Protein AF-A0A974AQX9-F1 (afdb_monomer_lite)

Radius of gyration: 20.18 Å; chains: 1; bounding box: 54×30×69 Å

Sequence (198 aa):
MVSLLGCVGHGQATWYVVSAQTVGSHDGLAASPATASMPKVENPAADRPPVSIKMLRMDHFTSAEKSAFIRALAEAIPDIVFFKDPHGAYLLANPAFERLYGYTMEQIRGKTDFDFLSQEEAAYFAARDQEALAAGKASVSEAWQLNEMTDAQECFETIKTPVHAADGRLLGLLGVVRNVTQQRQAQAVLRAASQAPL

Structure (mmCIF, N/CA/C/O backbone):
data_AF-A0A974AQX9-F1
#
_entry.id   AF-A0A974AQX9-F1
#
loop_
_atom_site.group_PDB
_atom_site.id
_atom_site.type_symbol
_atom_site.label_atom_id
_atom_site.label_alt_id
_atom_site.label_comp_id
_atom_site.label_asym_id
_atom_site.label_entity_id
_atom_site.label_seq_id
_atom_site.pdbx_PDB_ins_code
_atom_site.Cartn_x
_atom_site.Cartn_y
_atom_site.Cartn_z
_atom_site.occupancy
_atom_site.B_iso_or_equiv
_atom_site.auth_seq_id
_atom_site.auth_comp_id
_atom_site.auth_asym_id
_atom_site.auth_atom_id
_atom_site.pdbx_PDB_model_num
ATOM 1 N N . MET A 1 1 ? 7.089 1.715 39.666 1.00 26.80 1 MET A N 1
ATOM 2 C CA . MET A 1 1 ? 8.388 2.411 39.565 1.00 26.80 1 MET A CA 1
ATOM 3 C C . MET A 1 1 ? 8.880 2.177 38.145 1.00 26.80 1 MET A C 1
ATOM 5 O O . MET A 1 1 ? 9.324 1.080 37.848 1.00 26.80 1 MET A O 1
ATOM 9 N N . VAL A 1 2 ? 8.624 3.125 37.242 1.00 27.44 2 VAL A N 1
ATOM 10 C CA . VAL A 1 2 ? 8.946 3.015 35.811 1.00 27.44 2 VAL A CA 1
ATOM 11 C C . VAL A 1 2 ? 10.001 4.071 35.521 1.00 27.44 2 VAL A C 1
ATOM 13 O O . VAL A 1 2 ? 9.711 5.255 35.653 1.00 27.44 2 VAL A O 1
ATOM 16 N N . SER A 1 3 ? 11.205 3.632 35.163 1.00 23.28 3 SER A N 1
ATOM 17 C CA . SER A 1 3 ? 12.246 4.477 34.579 1.00 23.28 3 SER A CA 1
ATOM 18 C C . SER A 1 3 ? 12.978 3.693 33.489 1.00 23.28 3 SER A C 1
ATOM 20 O O . SER A 1 3 ? 13.728 2.771 33.788 1.00 23.28 3 SER A O 1
ATOM 22 N N . LEU A 1 4 ? 12.651 4.073 32.247 1.00 30.91 4 LEU A N 1
ATOM 23 C CA . LEU A 1 4 ? 13.497 4.368 31.077 1.00 30.91 4 LEU A CA 1
ATOM 24 C C . LEU A 1 4 ? 14.823 3.615 30.881 1.00 30.91 4 LEU A C 1
ATOM 26 O O . LEU A 1 4 ? 15.699 3.703 31.731 1.00 30.91 4 LEU A O 1
ATOM 30 N N . LEU A 1 5 ? 15.049 3.119 29.654 1.00 24.39 5 LEU A N 1
ATOM 31 C CA . LEU A 1 5 ? 16.198 3.529 28.824 1.00 24.39 5 LEU A CA 1
ATOM 32 C C . LEU A 1 5 ? 16.088 2.987 27.388 1.00 24.39 5 LEU A C 1
ATOM 34 O O . LEU A 1 5 ? 15.913 1.788 27.194 1.00 24.39 5 LEU A O 1
ATOM 38 N N . GLY A 1 6 ? 16.263 3.871 26.397 1.00 21.00 6 GLY A N 1
ATOM 39 C CA . GLY A 1 6 ? 16.531 3.475 25.012 1.00 21.00 6 GLY A CA 1
ATOM 40 C C . GLY A 1 6 ? 16.041 4.435 23.927 1.00 21.00 6 GLY A C 1
ATOM 41 O O . GLY A 1 6 ? 15.236 4.038 23.098 1.00 21.00 6 GLY A O 1
ATOM 42 N N . CYS A 1 7 ? 16.548 5.674 23.889 1.00 31.58 7 CYS A N 1
ATOM 43 C CA . CYS A 1 7 ? 16.557 6.448 22.641 1.00 31.58 7 CYS A CA 1
ATOM 44 C C . CYS A 1 7 ? 17.486 5.757 21.630 1.00 31.58 7 CYS A C 1
ATOM 46 O O . CYS A 1 7 ? 18.686 5.660 21.890 1.00 31.58 7 CYS A O 1
ATOM 48 N N . VAL A 1 8 ? 16.969 5.379 20.460 1.00 29.72 8 VAL A N 1
ATOM 49 C CA . VAL A 1 8 ? 17.766 5.264 19.231 1.00 29.72 8 VAL A CA 1
ATOM 50 C C . VAL A 1 8 ? 17.018 5.999 18.128 1.00 29.72 8 VAL A C 1
ATOM 52 O O . VAL A 1 8 ? 15.860 5.718 17.840 1.00 29.72 8 VAL A O 1
ATOM 55 N N . GLY A 1 9 ? 17.682 7.012 17.580 1.00 30.11 9 GLY A N 1
ATOM 56 C CA . GLY A 1 9 ? 17.129 7.911 16.587 1.00 30.11 9 GLY A CA 1
ATOM 57 C C . GLY A 1 9 ? 16.942 7.252 15.227 1.00 30.11 9 GLY A C 1
ATOM 58 O O . GLY A 1 9 ? 17.884 6.738 14.644 1.00 30.11 9 GLY A O 1
ATOM 59 N N . HIS A 1 10 ? 15.728 7.354 14.715 1.00 29.27 10 HIS A N 1
ATOM 60 C CA . HIS A 1 10 ? 15.353 7.926 13.425 1.00 29.27 10 HIS A CA 1
ATOM 61 C C . HIS A 1 10 ? 13.844 8.165 13.527 1.00 29.27 10 HIS A C 1
ATOM 63 O O . HIS A 1 10 ? 13.177 7.442 14.254 1.00 29.27 10 HIS A O 1
ATOM 69 N N . GLY A 1 11 ? 13.315 9.225 12.912 1.00 29.70 11 GLY A N 1
ATOM 70 C CA . GLY A 1 11 ? 11.914 9.643 13.060 1.00 29.70 11 GLY A CA 1
ATOM 71 C C . GLY A 1 11 ? 10.912 8.667 12.437 1.00 29.70 11 GLY A C 1
ATOM 72 O O . GLY A 1 11 ? 10.244 9.015 11.472 1.00 29.70 11 GLY A O 1
ATOM 73 N N . GLN A 1 12 ? 10.831 7.456 12.975 1.00 33.47 12 GLN A N 1
ATOM 74 C CA . GLN A 1 12 ? 9.842 6.445 12.656 1.00 33.47 12 GLN A CA 1
ATOM 75 C C . GLN A 1 12 ? 8.771 6.510 13.734 1.00 33.47 12 GLN A C 1
ATOM 77 O O . GLN A 1 12 ? 9.065 6.381 14.920 1.00 33.47 12 GLN A O 1
ATOM 82 N N . ALA A 1 13 ? 7.535 6.772 13.322 1.00 36.06 13 ALA A N 1
ATOM 83 C CA . ALA A 1 13 ? 6.392 6.567 14.190 1.00 36.06 13 ALA A CA 1
ATOM 84 C C . ALA A 1 13 ? 6.287 5.061 14.473 1.00 36.06 13 ALA A C 1
ATOM 86 O O . ALA A 1 13 ? 6.196 4.267 13.536 1.00 36.06 13 ALA A O 1
ATOM 87 N N . THR A 1 14 ? 6.352 4.672 15.744 1.00 34.28 14 THR A N 1
ATOM 88 C CA . THR A 1 14 ? 6.060 3.301 16.167 1.00 34.28 14 THR A CA 1
ATOM 89 C C . THR A 1 14 ? 4.547 3.156 16.200 1.00 34.28 14 THR A C 1
ATOM 91 O O . THR A 1 14 ? 3.862 3.937 16.859 1.00 34.28 14 THR A O 1
ATOM 94 N N . TRP A 1 15 ? 3.998 2.189 15.469 1.00 43.06 15 TRP A N 1
ATOM 95 C CA . TRP A 1 15 ? 2.552 2.010 15.376 1.00 43.06 15 TRP A CA 1
ATOM 96 C C . TRP A 1 15 ? 2.130 0.801 16.198 1.00 43.06 15 TRP A C 1
ATOM 98 O O . TRP A 1 15 ? 2.383 -0.342 15.829 1.00 43.06 15 TRP A O 1
ATOM 108 N N . TYR A 1 16 ? 1.431 1.043 17.304 1.00 35.09 16 TYR A N 1
ATOM 109 C CA . TYR A 1 16 ? 0.780 -0.021 18.059 1.00 35.09 16 TYR A CA 1
ATOM 110 C C . TYR A 1 16 ? -0.690 -0.116 17.652 1.00 35.09 16 TYR A C 1
ATOM 112 O O . TYR A 1 16 ? -1.434 0.871 17.662 1.00 35.09 16 TYR A O 1
ATOM 120 N N . VAL A 1 17 ? -1.127 -1.327 17.305 1.00 34.31 17 VAL A N 1
ATOM 121 C CA . VAL A 1 17 ? -2.549 -1.631 17.120 1.00 34.31 17 VAL A CA 1
ATOM 122 C C . VAL A 1 17 ? -3.191 -1.653 18.502 1.00 34.31 17 VAL A C 1
ATOM 124 O O . VAL A 1 17 ? -2.965 -2.572 19.289 1.00 34.31 17 VAL A O 1
ATOM 127 N N . VAL A 1 18 ? -3.989 -0.634 18.815 1.00 28.73 18 VAL A N 1
ATOM 128 C CA . VAL A 1 18 ? -4.719 -0.582 20.083 1.00 28.73 18 VAL A CA 1
ATOM 129 C C . VAL A 1 18 ? -6.029 -1.334 19.905 1.00 28.73 18 VAL A C 1
ATOM 131 O O . VAL A 1 18 ? -6.917 -0.912 19.163 1.00 28.73 18 VAL A O 1
ATOM 134 N N . SER A 1 19 ? -6.174 -2.460 20.604 1.00 28.11 19 SER A N 1
ATOM 135 C CA . SER A 1 19 ? -7.467 -3.122 20.726 1.00 28.11 19 SER A CA 1
ATOM 136 C C . SER A 1 19 ? -8.413 -2.224 21.518 1.00 28.11 19 SER A C 1
ATOM 138 O O . SER A 1 19 ? -8.146 -1.933 22.684 1.00 28.11 19 SER A O 1
ATOM 140 N N . ALA A 1 20 ? -9.525 -1.803 20.919 1.00 26.56 20 ALA A N 1
ATOM 141 C CA . ALA A 1 20 ? -10.585 -1.123 21.651 1.00 26.56 20 ALA A CA 1
ATOM 142 C C . ALA A 1 20 ? -11.191 -2.095 22.678 1.00 26.56 20 ALA A C 1
ATOM 144 O O . ALA A 1 20 ? -12.015 -2.940 22.329 1.00 26.56 20 ALA A O 1
ATOM 145 N N . GLN A 1 21 ? -10.767 -2.000 23.939 1.00 27.23 21 GLN A N 1
ATOM 146 C CA . GLN A 1 21 ? -11.498 -2.578 25.058 1.00 27.23 21 GLN A CA 1
ATOM 147 C C . GLN A 1 21 ? -12.272 -1.479 25.786 1.00 27.23 21 GLN A C 1
ATOM 149 O O . GLN A 1 21 ? -11.801 -0.369 26.019 1.00 27.23 21 GLN A O 1
ATOM 154 N N . THR A 1 22 ? -13.518 -1.837 26.054 1.00 26.81 22 THR A N 1
ATOM 155 C CA . THR A 1 22 ? -14.612 -1.126 26.707 1.00 26.81 22 THR A CA 1
ATOM 156 C C . THR A 1 22 ? -14.229 -0.315 27.945 1.00 26.81 22 THR A C 1
ATOM 158 O O . THR A 1 22 ? -13.519 -0.786 28.828 1.00 26.81 22 THR A O 1
ATOM 161 N N . VAL A 1 23 ? -14.817 0.880 28.037 1.00 30.12 23 VAL A N 1
ATOM 162 C CA . VAL A 1 23 ? -14.912 1.712 29.245 1.00 30.12 23 VAL A CA 1
ATOM 163 C C . VAL A 1 23 ? -15.541 0.904 30.392 1.00 30.12 23 VAL A C 1
ATOM 165 O O . VAL A 1 23 ? -16.670 0.439 30.255 1.00 30.12 23 VAL A O 1
ATOM 168 N N . GLY A 1 24 ? -14.835 0.761 31.521 1.00 24.81 24 GLY A N 1
ATOM 169 C CA . GLY A 1 24 ? -15.366 0.137 32.740 1.00 24.81 24 GLY A CA 1
ATOM 170 C C . GLY A 1 24 ? -14.347 -0.012 33.881 1.00 24.81 24 GLY A C 1
ATOM 171 O O . GLY A 1 24 ? -13.590 -0.968 33.900 1.00 24.81 24 GLY A O 1
ATOM 172 N N . SER A 1 25 ? -14.356 0.961 34.801 1.00 26.78 25 SER A N 1
ATOM 173 C CA . SER A 1 25 ? -14.020 0.919 36.246 1.00 26.78 25 SER A CA 1
ATOM 174 C C . SER A 1 25 ? -12.973 -0.071 36.815 1.00 26.78 25 SER A C 1
ATOM 176 O O . SER A 1 25 ? -13.193 -1.274 36.821 1.00 26.78 25 SER A O 1
ATOM 178 N N . HIS A 1 26 ? -11.930 0.514 37.432 1.00 32.06 26 HIS A N 1
ATOM 179 C CA . HIS A 1 26 ? -11.144 0.082 38.611 1.00 32.06 26 HIS A CA 1
ATOM 180 C C . HIS A 1 26 ? -11.170 -1.406 39.034 1.00 32.06 26 HIS A C 1
ATOM 182 O O . HIS A 1 26 ? -12.143 -1.847 39.633 1.00 32.06 26 HIS A O 1
ATOM 188 N N . ASP A 1 27 ? -10.056 -2.126 38.827 1.00 28.70 27 ASP A N 1
ATOM 189 C CA . ASP A 1 27 ? -9.204 -2.729 39.882 1.00 28.70 27 ASP A CA 1
ATOM 190 C C . ASP A 1 27 ? -8.247 -3.810 39.322 1.00 28.70 27 ASP A C 1
ATOM 192 O O . ASP A 1 27 ? -8.639 -4.660 38.534 1.00 28.70 27 ASP A O 1
ATOM 196 N N . GLY A 1 28 ? -6.991 -3.799 39.794 1.00 25.91 28 GLY A N 1
ATOM 197 C CA . GLY A 1 28 ? -6.184 -5.011 40.034 1.00 25.91 28 GLY A CA 1
ATOM 198 C C . GLY A 1 28 ? -5.536 -5.772 38.860 1.00 25.91 28 GLY A C 1
ATOM 199 O O . GLY A 1 28 ? -6.174 -6.546 38.164 1.00 25.91 28 GLY A O 1
ATOM 200 N N . LEU A 1 29 ? -4.206 -5.630 38.757 1.00 28.08 29 LEU A N 1
ATOM 201 C CA . LEU A 1 29 ? -3.193 -6.545 38.188 1.00 28.08 29 LEU A CA 1
ATOM 202 C C . LEU A 1 29 ? -3.650 -7.914 37.621 1.00 28.08 29 LEU A C 1
ATOM 204 O O . LEU A 1 29 ? -4.010 -8.806 38.384 1.00 28.08 29 LEU A O 1
ATOM 208 N N . ALA A 1 30 ? -3.374 -8.143 36.330 1.00 24.23 30 ALA A N 1
ATOM 209 C CA . ALA A 1 30 ? -2.509 -9.230 35.828 1.00 24.23 30 ALA A CA 1
ATOM 210 C C . ALA A 1 30 ? -2.413 -9.154 34.290 1.00 24.23 30 ALA A C 1
ATOM 212 O O . ALA A 1 30 ? -3.314 -9.586 33.576 1.00 24.23 30 ALA A O 1
ATOM 213 N N . ALA A 1 31 ? -1.308 -8.620 33.762 1.00 26.11 31 ALA A N 1
ATOM 214 C CA . ALA A 1 31 ? -1.005 -8.709 32.335 1.00 26.11 31 ALA A CA 1
ATOM 215 C C . ALA A 1 31 ? -0.531 -10.137 32.012 1.00 26.11 31 ALA A C 1
ATOM 217 O O . ALA A 1 31 ? 0.631 -10.484 32.211 1.00 26.11 31 ALA A O 1
ATOM 218 N N . SER A 1 32 ? -1.455 -10.982 31.560 1.00 24.61 32 SER A N 1
ATOM 219 C CA . SER A 1 32 ? -1.140 -12.207 30.821 1.00 24.61 32 SER A CA 1
ATOM 220 C C . SER A 1 32 ? -0.957 -11.837 29.341 1.00 24.61 32 SER A C 1
ATOM 222 O O . SER A 1 32 ? -1.734 -11.009 28.856 1.00 24.61 32 SER A O 1
ATOM 224 N N . PRO A 1 33 ? 0.012 -12.405 28.595 1.00 27.23 33 PRO A N 1
ATOM 225 C CA . PRO A 1 33 ? 0.111 -12.190 27.158 1.00 27.23 33 PRO A CA 1
ATOM 226 C C . PRO A 1 33 ? -0.989 -13.018 26.488 1.00 27.23 33 PRO A C 1
ATOM 228 O O . PRO A 1 33 ? -0.769 -14.122 25.994 1.00 27.23 33 PRO A O 1
ATOM 231 N N . ALA A 1 34 ? -2.218 -12.511 26.545 1.00 25.34 34 ALA A N 1
ATOM 232 C CA . ALA A 1 34 ? -3.330 -13.090 25.826 1.00 25.34 34 ALA A CA 1
ATOM 233 C C . ALA A 1 34 ? -3.087 -12.861 24.333 1.00 25.34 34 ALA A C 1
ATOM 235 O O . ALA A 1 34 ? -3.016 -11.727 23.860 1.00 25.34 34 ALA A O 1
ATOM 236 N N . THR A 1 35 ? -2.969 -13.960 23.596 1.00 32.75 35 THR A N 1
ATOM 237 C CA . THR A 1 35 ? -3.132 -14.039 22.145 1.00 32.75 35 THR A CA 1
ATOM 238 C C . THR A 1 35 ? -4.535 -13.540 21.799 1.00 32.75 35 THR A C 1
ATOM 240 O O . THR A 1 35 ? -5.492 -14.303 21.684 1.00 32.75 35 THR A O 1
ATOM 243 N N . ALA A 1 36 ? -4.688 -12.221 21.712 1.00 27.20 36 ALA A N 1
ATOM 244 C CA . ALA A 1 36 ? -5.954 -11.580 21.416 1.00 27.20 36 ALA A CA 1
ATOM 245 C C . ALA A 1 36 ? -6.242 -11.727 19.919 1.00 27.20 36 ALA A C 1
ATOM 247 O O . ALA A 1 36 ? -5.832 -10.915 19.091 1.00 27.20 36 ALA A O 1
ATOM 248 N N . SER A 1 37 ? -6.957 -12.796 19.569 1.00 28.02 37 SER A N 1
ATOM 249 C CA . SER A 1 37 ? -7.658 -12.878 18.294 1.00 28.02 37 SER A CA 1
ATOM 250 C C . SER A 1 37 ? -8.714 -11.768 18.280 1.00 28.02 37 SER A C 1
ATOM 252 O O . SER A 1 37 ? -9.686 -11.804 19.035 1.00 28.02 37 SER A O 1
ATOM 254 N N . MET A 1 38 ? -8.453 -10.722 17.496 1.00 33.72 38 MET A N 1
ATOM 255 C CA . MET A 1 38 ? -9.330 -9.561 17.359 1.00 33.72 38 MET A CA 1
ATOM 256 C C . MET A 1 38 ? -10.682 -9.963 16.750 1.00 33.72 38 MET A C 1
ATOM 258 O O . MET A 1 38 ? -10.732 -10.873 15.915 1.00 33.72 38 MET A O 1
ATOM 262 N N . PRO A 1 39 ? -11.781 -9.268 17.097 1.00 28.91 39 PRO A N 1
ATOM 263 C CA . PRO A 1 39 ? -13.054 -9.482 16.438 1.00 28.91 39 PRO A CA 1
ATOM 264 C C . PRO A 1 39 ? -12.905 -9.106 14.963 1.00 28.91 39 PRO A C 1
ATOM 266 O O . PRO A 1 39 ? -12.589 -7.972 14.604 1.00 28.91 39 PRO A O 1
ATOM 269 N N . LYS A 1 40 ? -13.123 -10.098 14.105 1.00 31.78 40 LYS A N 1
ATOM 270 C CA . LYS A 1 40 ? -13.238 -9.942 12.661 1.00 31.78 40 LYS A CA 1
ATOM 271 C C . LYS A 1 40 ? -14.419 -9.003 12.408 1.00 31.78 40 LYS A C 1
ATOM 273 O O . LYS A 1 40 ? -15.565 -9.433 12.501 1.00 31.78 40 LYS A O 1
ATOM 278 N N . VAL A 1 41 ? -14.169 -7.718 12.149 1.00 39.16 41 VAL A N 1
ATOM 279 C CA . VAL A 1 41 ? -15.229 -6.841 11.638 1.00 39.16 41 VAL A CA 1
ATOM 280 C C . VAL A 1 41 ? -15.559 -7.373 10.250 1.00 39.16 41 VAL A C 1
ATOM 282 O O . VAL A 1 41 ? -14.763 -7.253 9.317 1.00 39.16 41 VAL A O 1
ATOM 285 N N . GLU A 1 42 ? -16.681 -8.086 10.156 1.00 35.66 42 GLU A N 1
ATOM 286 C CA . GLU A 1 42 ? -17.163 -8.655 8.906 1.00 35.66 42 GLU A CA 1
ATOM 287 C C . GLU A 1 42 ? -17.335 -7.555 7.861 1.00 35.66 42 GLU A C 1
ATOM 289 O O . GLU A 1 42 ? -17.786 -6.449 8.146 1.00 35.66 42 GLU A O 1
ATOM 294 N N . ASN A 1 43 ? -16.889 -7.890 6.654 1.00 44.28 43 ASN A N 1
ATOM 295 C CA . ASN A 1 43 ? -16.576 -6.990 5.560 1.00 44.28 43 ASN A CA 1
ATOM 296 C C . ASN A 1 43 ? -17.806 -6.796 4.648 1.00 44.28 43 ASN A C 1
ATOM 298 O O . ASN A 1 43 ? -18.032 -7.638 3.776 1.00 44.28 43 ASN A O 1
ATOM 302 N N . PRO A 1 44 ? -18.581 -5.698 4.757 1.00 41.56 44 PRO A N 1
ATOM 303 C CA . PRO A 1 44 ? -19.649 -5.410 3.798 1.00 41.56 44 PRO A CA 1
ATOM 304 C C . PRO A 1 44 ? -19.114 -5.033 2.401 1.00 41.56 44 PRO A C 1
ATOM 306 O O . PRO A 1 44 ? -19.895 -4.916 1.464 1.00 41.56 44 PRO A O 1
ATOM 309 N N . ALA A 1 45 ? -17.795 -4.864 2.230 1.00 44.41 45 ALA A N 1
ATOM 310 C CA . ALA A 1 45 ? -17.137 -4.569 0.956 1.00 44.41 45 ALA A CA 1
ATOM 311 C C . ALA A 1 45 ? -16.559 -5.815 0.249 1.00 44.41 45 ALA A C 1
ATOM 313 O O . ALA A 1 45 ? -15.846 -5.675 -0.747 1.00 44.41 45 ALA A O 1
ATOM 314 N N . ALA A 1 46 ? -16.890 -7.031 0.708 1.00 45.28 46 ALA A N 1
ATOM 315 C CA . ALA A 1 46 ? -16.420 -8.302 0.140 1.00 45.28 46 ALA A CA 1
ATOM 316 C C . ALA A 1 46 ? -16.858 -8.575 -1.319 1.00 45.28 46 ALA A C 1
ATOM 318 O O . ALA A 1 46 ? -16.525 -9.636 -1.854 1.00 45.28 46 ALA A O 1
ATOM 319 N N . ASP A 1 47 ? -17.577 -7.644 -1.949 1.00 49.56 47 ASP A N 1
ATOM 320 C CA . ASP A 1 47 ? -18.115 -7.755 -3.308 1.00 49.56 47 ASP A CA 1
ATOM 321 C C . ASP A 1 47 ? -17.564 -6.691 -4.278 1.00 49.56 47 ASP A C 1
ATOM 323 O O . ASP A 1 47 ? -18.092 -6.485 -5.370 1.00 49.56 47 ASP A O 1
ATOM 327 N N . ARG A 1 48 ? -16.486 -5.977 -3.908 1.00 56.97 48 ARG A N 1
ATOM 328 C CA . ARG A 1 48 ? -15.842 -5.050 -4.849 1.00 56.97 48 ARG A CA 1
ATOM 329 C C . ARG A 1 48 ? -15.099 -5.862 -5.923 1.00 56.97 48 ARG A C 1
ATOM 331 O O . ARG A 1 48 ? -14.200 -6.633 -5.571 1.00 56.97 48 ARG A O 1
ATOM 338 N N . PRO A 1 49 ? -15.441 -5.710 -7.217 1.00 54.59 49 PRO A N 1
ATOM 339 C CA . PRO A 1 49 ? -14.774 -6.452 -8.277 1.00 54.59 49 PRO A CA 1
ATOM 340 C C . PRO A 1 49 ? -13.280 -6.092 -8.324 1.00 54.59 49 PRO A C 1
ATOM 342 O O . PRO A 1 49 ? -12.910 -4.973 -7.948 1.00 54.59 49 PRO A O 1
ATOM 345 N N . PRO A 1 50 ? -12.412 -7.010 -8.786 1.00 56.69 50 PRO A N 1
ATOM 346 C CA . PRO A 1 50 ? -10.991 -6.727 -8.942 1.00 56.69 50 PRO A CA 1
ATOM 347 C C . PRO A 1 50 ? -10.785 -5.478 -9.805 1.00 56.69 50 PRO A C 1
ATOM 349 O O . PRO A 1 50 ? -11.440 -5.289 -10.836 1.00 56.69 50 PRO A O 1
ATOM 352 N N . VAL A 1 51 ? -9.872 -4.605 -9.374 1.00 62.06 51 VAL A N 1
ATOM 353 C CA . VAL A 1 51 ? -9.572 -3.370 -10.099 1.00 62.06 51 VAL A CA 1
ATOM 354 C C . VAL A 1 51 ? -8.904 -3.736 -11.420 1.00 62.06 51 VAL A C 1
ATOM 356 O O . VAL A 1 51 ? -7.771 -4.207 -11.459 1.00 62.06 51 VAL A O 1
ATOM 359 N N . SER A 1 52 ? -9.613 -3.485 -12.517 1.00 55.59 52 SER A N 1
ATOM 360 C CA . SER A 1 52 ? -9.043 -3.476 -13.861 1.00 55.59 52 SER A CA 1
ATOM 361 C C . SER A 1 52 ? -8.750 -2.030 -14.238 1.00 55.59 52 SER A C 1
ATOM 363 O O . SER A 1 52 ? -9.678 -1.261 -14.496 1.00 55.59 52 SER A O 1
ATOM 365 N N . ILE A 1 53 ? -7.475 -1.640 -14.277 1.00 57.44 53 ILE A N 1
ATOM 366 C CA . ILE A 1 53 ? -7.096 -0.314 -14.777 1.00 57.44 53 ILE A CA 1
ATOM 367 C C . ILE A 1 53 ? -7.298 -0.319 -16.296 1.00 57.44 53 ILE A C 1
ATOM 369 O O . ILE A 1 53 ? -6.439 -0.757 -17.060 1.00 57.44 53 ILE A O 1
ATOM 373 N N . LYS A 1 54 ? -8.468 0.145 -16.746 1.00 61.69 54 LYS A N 1
ATOM 374 C CA . LYS A 1 54 ? -8.727 0.402 -18.163 1.00 61.69 54 LYS A CA 1
ATOM 375 C C . LYS A 1 54 ? -8.179 1.773 -18.511 1.00 61.69 54 LYS A C 1
ATOM 377 O O . LYS A 1 54 ? -8.801 2.796 -18.240 1.00 61.69 54 LYS A O 1
ATOM 382 N N . MET A 1 55 ? -7.006 1.776 -19.121 1.00 62.75 55 MET A N 1
ATOM 383 C CA . MET A 1 55 ? -6.401 2.989 -19.639 1.00 62.75 55 MET A CA 1
ATOM 384 C C . MET A 1 55 ? -7.202 3.468 -20.864 1.00 62.75 55 MET A C 1
ATOM 386 O O . MET A 1 55 ? -7.144 2.856 -21.931 1.00 62.75 55 MET A O 1
ATOM 390 N N . LEU A 1 56 ? -8.005 4.522 -20.712 1.00 58.19 56 LEU A N 1
ATOM 391 C CA . LEU A 1 56 ? -8.767 5.103 -21.821 1.00 58.19 56 LEU A CA 1
ATOM 392 C C . LEU A 1 56 ? -7.791 5.813 -22.772 1.00 58.19 56 LEU A C 1
ATOM 394 O O . LEU A 1 56 ? -7.205 6.819 -22.394 1.00 58.19 56 LEU A O 1
ATOM 398 N N 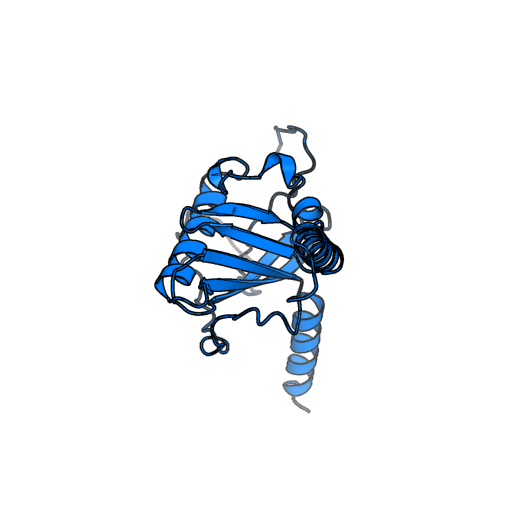. ARG A 1 57 ? -7.610 5.262 -23.983 1.00 63.97 57 ARG A N 1
ATOM 399 C CA . ARG A 1 57 ? -6.814 5.825 -25.098 1.00 63.97 57 ARG A CA 1
ATOM 400 C C . ARG A 1 57 ? -5.458 6.416 -24.683 1.00 63.97 57 ARG A C 1
ATOM 402 O O . ARG A 1 57 ? -5.260 7.625 -24.655 1.00 63.97 57 ARG A O 1
ATOM 409 N N . MET A 1 58 ? -4.504 5.528 -24.409 1.00 66.25 58 MET A N 1
ATOM 410 C CA . MET A 1 58 ? -3.073 5.867 -24.343 1.00 66.25 58 MET A CA 1
ATOM 411 C C . MET A 1 58 ? -2.277 5.251 -25.504 1.00 66.25 58 MET A C 1
ATOM 413 O O . MET A 1 58 ? -1.061 5.113 -25.440 1.00 66.25 58 MET A O 1
ATOM 417 N N . ASP A 1 59 ? -2.948 4.824 -26.564 1.00 72.00 59 ASP A N 1
ATOM 418 C CA . ASP A 1 59 ? -2.348 4.284 -27.784 1.00 72.00 59 ASP A CA 1
ATOM 419 C C . ASP A 1 59 ? -1.377 5.270 -28.445 1.00 72.00 59 ASP A C 1
ATOM 421 O O . ASP A 1 59 ? -0.313 4.857 -28.899 1.00 72.00 59 ASP A O 1
ATOM 425 N N . HIS A 1 60 ? -1.679 6.568 -28.390 1.00 76.50 60 HIS A N 1
ATOM 426 C CA . HIS A 1 60 ? -0.797 7.626 -28.896 1.00 76.50 60 HIS A CA 1
ATOM 427 C C . HIS A 1 60 ? 0.323 8.039 -27.933 1.00 76.50 60 HIS A C 1
ATOM 429 O O . HIS A 1 60 ? 1.208 8.790 -28.329 1.00 76.50 60 HIS A O 1
ATOM 435 N N . PHE A 1 61 ? 0.300 7.557 -26.687 1.00 78.00 61 PHE A N 1
ATOM 436 C CA . PHE A 1 61 ? 1.331 7.873 -25.706 1.00 78.00 61 PHE A CA 1
ATOM 437 C C . PHE A 1 61 ? 2.500 6.902 -25.857 1.00 78.00 61 PHE A C 1
ATOM 439 O O . PHE A 1 61 ? 2.346 5.671 -25.819 1.00 78.00 61 PHE A O 1
ATOM 446 N N . THR A 1 62 ? 3.695 7.465 -25.949 1.00 87.12 62 THR A N 1
ATOM 447 C CA . THR A 1 62 ? 4.953 6.739 -25.819 1.00 87.12 62 THR A CA 1
ATOM 448 C C . THR A 1 62 ? 5.046 6.070 -24.444 1.00 87.12 62 THR A C 1
ATOM 450 O O . THR A 1 62 ? 4.372 6.446 -23.480 1.00 87.12 62 THR A O 1
ATOM 453 N N . SER A 1 63 ? 5.920 5.072 -24.313 1.00 83.62 63 SER A N 1
ATOM 454 C CA . SER A 1 63 ? 6.186 4.434 -23.016 1.00 83.62 63 SER A CA 1
ATOM 455 C C . SER A 1 63 ? 6.659 5.438 -21.959 1.00 83.62 63 SER A C 1
ATOM 457 O O . SER A 1 63 ? 6.320 5.301 -20.782 1.00 83.62 63 SER A O 1
ATOM 459 N N . ALA A 1 64 ? 7.399 6.469 -22.379 1.00 87.00 64 ALA A N 1
ATOM 460 C CA . ALA A 1 64 ? 7.857 7.541 -21.504 1.00 87.00 64 ALA A CA 1
ATOM 461 C C . ALA A 1 64 ? 6.680 8.370 -20.970 1.00 87.00 64 ALA A C 1
ATOM 463 O O . ALA A 1 64 ? 6.565 8.554 -19.760 1.00 87.00 64 ALA A O 1
ATOM 464 N N . GLU A 1 65 ? 5.759 8.795 -21.838 1.00 86.94 65 GLU A N 1
ATOM 465 C CA . GLU A 1 65 ? 4.598 9.587 -21.417 1.00 86.94 65 GLU A CA 1
ATOM 466 C C . GLU A 1 65 ? 3.619 8.763 -20.567 1.00 86.94 65 GLU A C 1
ATOM 468 O O . GLU A 1 65 ? 3.081 9.273 -19.587 1.00 86.94 65 GLU A O 1
ATOM 473 N N . LYS A 1 66 ? 3.446 7.464 -20.858 1.00 84.88 66 LYS A N 1
ATOM 474 C CA . LYS A 1 66 ? 2.684 6.540 -19.993 1.00 84.88 66 LYS A CA 1
ATOM 475 C C . LYS A 1 66 ? 3.275 6.454 -18.591 1.00 84.88 66 LYS A C 1
ATOM 477 O O . LYS A 1 66 ? 2.548 6.516 -17.603 1.00 84.88 66 LYS A O 1
ATOM 482 N N . SER A 1 67 ? 4.597 6.334 -18.508 1.00 84.56 67 SER A N 1
ATOM 483 C CA . SER A 1 67 ? 5.311 6.249 -17.233 1.00 84.56 67 SER A CA 1
ATOM 484 C C . SER A 1 67 ? 5.212 7.557 -16.447 1.00 84.56 67 SER A C 1
ATOM 486 O O . SER A 1 67 ? 4.980 7.533 -15.239 1.00 84.56 67 SER A O 1
ATOM 488 N N . ALA A 1 68 ? 5.337 8.698 -17.129 1.00 86.38 68 ALA A N 1
ATOM 489 C CA . ALA A 1 68 ? 5.168 10.019 -16.531 1.00 86.38 68 ALA A CA 1
ATOM 490 C C . ALA A 1 68 ? 3.740 10.232 -16.009 1.00 86.38 68 ALA A C 1
ATOM 492 O O . ALA A 1 68 ? 3.562 10.719 -14.896 1.00 86.38 68 ALA A O 1
ATOM 493 N N . PHE A 1 69 ? 2.726 9.804 -16.763 1.00 86.38 69 PHE A N 1
ATOM 494 C CA . PHE A 1 69 ? 1.329 9.894 -16.347 1.00 86.38 69 PHE A CA 1
ATOM 495 C C . PHE A 1 69 ? 1.030 9.064 -15.092 1.00 86.38 69 PHE A C 1
ATOM 497 O O . PHE A 1 69 ? 0.435 9.578 -14.149 1.00 86.38 69 PHE A O 1
ATOM 504 N N . ILE A 1 70 ? 1.482 7.804 -15.038 1.00 83.94 70 ILE A N 1
ATOM 505 C CA . ILE A 1 70 ? 1.303 6.945 -13.852 1.00 83.94 70 ILE A CA 1
ATOM 506 C C . ILE A 1 70 ? 1.979 7.566 -12.628 1.00 83.94 70 ILE A C 1
ATOM 508 O O . ILE A 1 70 ? 1.398 7.573 -11.542 1.00 83.94 70 ILE A O 1
ATOM 512 N N . ARG A 1 71 ? 3.184 8.118 -12.804 1.00 84.75 71 ARG A N 1
ATOM 513 C CA . ARG A 1 71 ? 3.898 8.823 -11.737 1.00 84.75 71 ARG A CA 1
ATOM 514 C C . ARG A 1 71 ? 3.100 10.028 -11.239 1.00 84.75 71 ARG A C 1
ATOM 516 O O . ARG A 1 71 ? 2.855 10.117 -10.043 1.00 84.75 71 ARG A O 1
ATOM 523 N N . ALA A 1 72 ? 2.641 10.888 -12.145 1.00 88.00 72 ALA A N 1
ATOM 524 C CA . ALA A 1 72 ? 1.856 12.069 -11.795 1.00 88.00 72 ALA A CA 1
ATOM 525 C C . ALA A 1 72 ? 0.553 11.705 -11.062 1.00 88.00 72 ALA A C 1
ATOM 527 O O . ALA A 1 72 ? 0.182 12.363 -10.093 1.00 88.00 72 ALA A O 1
ATOM 528 N N . LEU A 1 73 ? -0.124 10.627 -11.479 1.00 87.88 73 LEU A N 1
ATOM 529 C CA . LEU A 1 73 ? -1.296 10.116 -10.768 1.00 87.88 73 LEU A CA 1
ATOM 530 C C . LEU A 1 73 ? -0.950 9.666 -9.347 1.00 87.88 73 LEU A C 1
ATOM 532 O O . LEU A 1 73 ? -1.641 10.051 -8.410 1.00 87.88 73 LEU A O 1
ATOM 536 N N . ALA A 1 74 ? 0.108 8.871 -9.176 1.00 87.12 74 ALA A N 1
ATOM 537 C CA . ALA A 1 74 ? 0.530 8.415 -7.855 1.00 87.12 74 ALA A CA 1
ATOM 538 C C . ALA A 1 74 ? 0.909 9.594 -6.940 1.00 87.12 74 ALA A C 1
ATOM 540 O O . ALA A 1 74 ? 0.514 9.613 -5.776 1.00 87.12 74 ALA A O 1
ATOM 541 N N . GLU A 1 75 ? 1.620 10.591 -7.472 1.00 87.94 75 GLU A N 1
ATOM 542 C CA . GLU A 1 75 ? 2.027 11.808 -6.756 1.00 87.94 75 GLU A CA 1
ATOM 543 C C . GLU A 1 75 ? 0.840 12.673 -6.312 1.00 87.94 75 GLU A C 1
ATOM 545 O O . GLU A 1 75 ? 0.887 13.262 -5.233 1.00 87.94 75 GLU A O 1
ATOM 550 N N . ALA A 1 76 ? -0.229 12.729 -7.109 1.00 90.25 76 ALA A N 1
ATOM 551 C CA . ALA A 1 76 ? -1.415 13.528 -6.810 1.00 90.25 76 ALA A CA 1
ATOM 552 C C . ALA A 1 76 ? -2.368 12.877 -5.788 1.00 90.25 76 ALA A C 1
ATOM 554 O O . ALA A 1 76 ? -3.211 13.572 -5.218 1.00 90.25 76 ALA A O 1
ATOM 555 N N . ILE A 1 77 ? -2.275 11.561 -5.559 1.00 91.81 77 ILE A N 1
ATOM 556 C CA . ILE A 1 77 ? -3.159 10.856 -4.621 1.00 91.81 77 ILE A CA 1
ATOM 557 C C . ILE A 1 77 ? -2.700 11.127 -3.175 1.00 91.81 77 ILE A C 1
ATOM 559 O O . ILE A 1 77 ? -1.555 10.820 -2.833 1.00 91.81 77 ILE A O 1
ATOM 563 N N . PRO A 1 78 ? -3.576 11.670 -2.303 1.00 90.50 78 PRO A N 1
ATOM 564 C CA . PRO A 1 78 ? -3.224 11.959 -0.912 1.00 90.50 78 PRO A CA 1
ATOM 565 C C . PRO A 1 78 ? -3.201 10.705 -0.030 1.00 90.50 78 PRO A C 1
ATOM 567 O O . PRO A 1 78 ? -2.484 10.680 0.968 1.00 90.50 78 PRO A O 1
ATOM 570 N N . ASP A 1 79 ? -3.972 9.680 -0.405 1.00 93.75 79 ASP A N 1
ATOM 571 C CA . ASP A 1 79 ? -3.974 8.375 0.252 1.00 93.75 79 ASP A CA 1
ATOM 572 C C . ASP A 1 79 ? -2.662 7.636 -0.024 1.00 93.75 79 ASP A C 1
ATOM 574 O O . ASP A 1 79 ? -2.008 7.836 -1.049 1.00 93.75 79 ASP A O 1
ATOM 578 N N . ILE A 1 80 ? -2.284 6.737 0.875 1.00 94.12 80 ILE A N 1
ATOM 579 C CA . ILE A 1 80 ? -1.112 5.887 0.679 1.00 94.12 80 ILE A CA 1
ATOM 580 C C . ILE A 1 80 ? -1.441 4.870 -0.402 1.00 94.12 80 ILE A C 1
ATOM 582 O O . ILE A 1 80 ? -2.448 4.169 -0.316 1.00 94.12 80 ILE A O 1
ATOM 586 N N . VAL A 1 81 ? -0.569 4.770 -1.400 1.00 94.38 81 VAL A N 1
ATOM 587 C CA . VAL A 1 81 ? -0.687 3.807 -2.492 1.00 94.38 81 VAL A CA 1
ATOM 588 C C . VAL A 1 81 ? 0.626 3.061 -2.634 1.00 94.38 81 VAL A C 1
ATOM 590 O O . VAL A 1 81 ? 1.684 3.677 -2.770 1.00 94.38 81 VAL A O 1
ATOM 593 N N . PHE A 1 82 ? 0.549 1.734 -2.661 1.00 94.56 82 PHE A N 1
ATOM 594 C CA . PHE A 1 82 ? 1.685 0.874 -2.960 1.00 94.56 82 PHE A CA 1
ATOM 595 C C . PHE A 1 82 ? 1.287 -0.275 -3.882 1.00 94.56 82 PHE A C 1
ATOM 597 O O . PHE A 1 82 ? 0.148 -0.740 -3.877 1.00 94.56 82 PHE A O 1
ATOM 604 N N . PHE A 1 83 ? 2.242 -0.755 -4.669 1.00 95.00 83 PHE A N 1
ATOM 605 C CA . PHE A 1 83 ? 2.094 -1.950 -5.484 1.00 95.00 83 PHE A CA 1
ATOM 606 C C . PHE A 1 83 ? 3.241 -2.907 -5.188 1.00 95.00 83 PHE A C 1
ATOM 608 O O . PHE A 1 83 ? 4.407 -2.520 -5.296 1.00 95.00 83 PHE A O 1
ATOM 615 N N . LYS A 1 84 ? 2.903 -4.146 -4.834 1.00 96.38 84 LYS A N 1
ATOM 616 C CA . LYS A 1 84 ? 3.854 -5.238 -4.622 1.00 96.38 84 LYS A CA 1
ATOM 617 C C . LYS A 1 84 ? 3.726 -6.268 -5.732 1.00 96.38 84 LYS A C 1
ATOM 619 O O . LYS A 1 84 ? 2.630 -6.486 -6.245 1.00 96.38 84 LYS A O 1
ATOM 624 N N . ASP A 1 85 ? 4.826 -6.915 -6.085 1.00 95.94 85 ASP A N 1
ATOM 625 C CA . ASP A 1 85 ? 4.785 -8.120 -6.909 1.00 95.94 85 ASP A CA 1
ATOM 626 C C . ASP A 1 85 ? 4.163 -9.308 -6.127 1.00 95.94 85 ASP A C 1
ATOM 628 O O . ASP A 1 85 ? 3.886 -9.191 -4.927 1.00 95.94 85 ASP A O 1
ATOM 632 N N . PRO A 1 86 ? 3.912 -10.465 -6.767 1.00 94.75 86 PRO A N 1
ATOM 633 C CA . PRO A 1 86 ? 3.339 -11.631 -6.086 1.00 94.75 86 PRO A CA 1
ATOM 634 C C . PRO A 1 86 ? 4.203 -12.212 -4.953 1.00 94.75 86 PRO A C 1
ATOM 636 O O . PRO A 1 86 ? 3.700 -12.989 -4.144 1.00 94.75 86 PRO A O 1
ATOM 639 N N . HIS A 1 87 ? 5.486 -11.855 -4.892 1.00 95.06 87 HIS A N 1
ATOM 640 C CA . HIS A 1 87 ? 6.423 -12.272 -3.850 1.00 95.06 87 HIS A CA 1
ATOM 641 C C . HIS A 1 87 ? 6.516 -11.254 -2.702 1.00 95.06 87 HIS A C 1
ATOM 643 O O . HIS A 1 87 ? 7.247 -11.482 -1.742 1.00 95.06 87 HIS A O 1
ATOM 649 N N . GLY A 1 88 ? 5.746 -10.163 -2.765 1.00 95.12 88 GLY A N 1
ATOM 650 C CA . GLY A 1 88 ? 5.688 -9.129 -1.735 1.00 95.12 88 GLY A CA 1
ATOM 651 C C . GLY A 1 88 ? 6.712 -8.008 -1.912 1.00 95.12 88 GLY A C 1
ATOM 652 O O . GLY A 1 88 ? 6.810 -7.150 -1.034 1.00 95.12 88 GLY A O 1
ATOM 653 N N . ALA A 1 89 ? 7.457 -7.980 -3.020 1.00 96.88 89 ALA A N 1
ATOM 654 C CA . ALA A 1 89 ? 8.455 -6.949 -3.265 1.00 96.88 89 ALA A CA 1
ATOM 655 C C . ALA A 1 89 ? 7.812 -5.663 -3.805 1.00 96.88 89 ALA A C 1
ATOM 657 O O . ALA A 1 89 ? 7.025 -5.698 -4.753 1.00 96.88 89 ALA A O 1
ATOM 658 N N . TYR A 1 90 ? 8.162 -4.507 -3.239 1.00 95.62 90 TYR A N 1
ATOM 659 C CA . TYR A 1 90 ? 7.615 -3.212 -3.645 1.00 95.62 90 TYR A CA 1
ATOM 660 C C . TYR A 1 90 ? 8.090 -2.808 -5.050 1.00 95.62 90 TYR A C 1
ATOM 662 O O . TYR A 1 90 ? 9.284 -2.658 -5.322 1.00 95.62 90 TYR A O 1
ATOM 670 N N . LEU A 1 91 ? 7.131 -2.560 -5.943 1.00 92.94 91 LEU A N 1
ATOM 671 C CA . LEU A 1 91 ? 7.340 -2.057 -7.305 1.00 92.94 91 LEU A CA 1
ATOM 672 C C . LEU A 1 91 ? 6.932 -0.585 -7.460 1.00 92.94 91 LEU A C 1
ATOM 674 O O . LEU A 1 91 ? 7.468 0.112 -8.326 1.00 92.94 91 LEU A O 1
ATOM 678 N N . LEU A 1 92 ? 6.004 -0.110 -6.625 1.00 91.62 92 LEU A N 1
ATOM 679 C CA . LEU A 1 92 ? 5.561 1.282 -6.558 1.00 91.62 92 LEU A CA 1
ATOM 680 C C . LEU A 1 92 ? 5.179 1.639 -5.121 1.00 91.62 92 LEU A C 1
ATOM 682 O O . LEU A 1 92 ? 4.543 0.846 -4.433 1.00 91.62 92 LEU A O 1
ATOM 686 N N . ALA A 1 93 ? 5.506 2.857 -4.717 1.00 93.19 93 ALA A N 1
ATOM 687 C CA . ALA A 1 93 ? 5.010 3.519 -3.524 1.00 93.19 93 ALA A CA 1
ATOM 688 C C . ALA A 1 93 ? 4.884 5.008 -3.856 1.00 93.19 93 ALA A C 1
ATOM 690 O O . ALA A 1 93 ? 5.744 5.562 -4.545 1.00 93.19 93 ALA A O 1
ATOM 691 N N . ASN A 1 94 ? 3.785 5.636 -3.447 1.00 94.69 94 ASN A N 1
ATOM 692 C CA . ASN A 1 94 ? 3.573 7.056 -3.696 1.00 94.69 94 ASN A CA 1
ATOM 693 C C . ASN A 1 94 ? 4.179 7.931 -2.579 1.00 94.69 94 ASN A C 1
ATOM 695 O O . ASN A 1 94 ? 4.495 7.424 -1.505 1.00 94.69 94 ASN A O 1
ATOM 699 N N . PRO A 1 95 ? 4.289 9.258 -2.765 1.00 93.88 95 PRO A N 1
ATOM 700 C CA . PRO A 1 95 ? 4.857 10.141 -1.743 1.00 93.88 95 PRO A CA 1
ATOM 701 C C . PRO A 1 95 ? 4.123 10.108 -0.394 1.00 93.88 95 PRO A C 1
ATOM 703 O O . PRO A 1 95 ? 4.711 10.425 0.635 1.00 93.88 95 PRO A O 1
ATOM 706 N N . ALA A 1 96 ? 2.833 9.748 -0.368 1.00 92.06 96 ALA A N 1
ATOM 707 C CA . ALA A 1 96 ? 2.106 9.564 0.887 1.00 92.06 96 ALA A CA 1
ATOM 708 C C . ALA A 1 96 ? 2.646 8.374 1.692 1.00 92.06 96 ALA A C 1
ATOM 710 O O . ALA A 1 96 ? 2.802 8.496 2.905 1.00 92.06 96 ALA A O 1
ATOM 711 N N . PHE A 1 97 ? 2.996 7.270 1.021 1.00 92.56 97 PHE A N 1
ATOM 712 C CA . PHE A 1 97 ? 3.713 6.156 1.640 1.00 92.56 97 PHE A CA 1
ATOM 713 C C . PHE A 1 97 ? 5.047 6.627 2.228 1.00 92.56 97 PHE A C 1
ATOM 715 O O . PHE A 1 97 ? 5.325 6.378 3.398 1.00 92.56 97 PHE A O 1
ATOM 722 N N . GLU A 1 98 ? 5.847 7.352 1.441 1.00 90.94 98 GLU A N 1
ATOM 723 C CA . GLU A 1 98 ? 7.176 7.807 1.870 1.00 90.94 98 GLU A 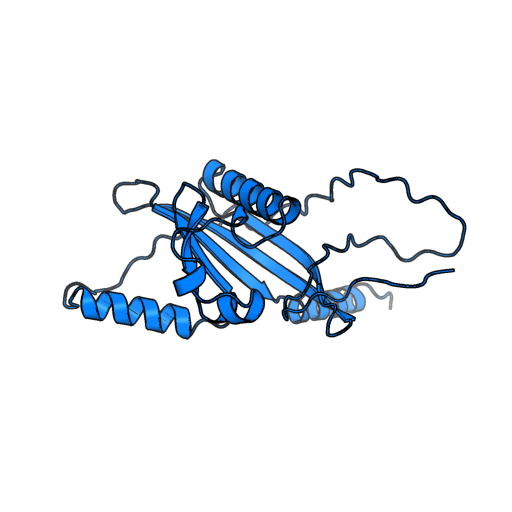CA 1
ATOM 724 C C . GLU A 1 98 ? 7.104 8.710 3.105 1.00 90.94 98 GLU A C 1
ATOM 726 O O . GLU A 1 98 ? 7.906 8.570 4.024 1.00 90.94 98 GLU A O 1
ATOM 731 N N . ARG A 1 99 ? 6.110 9.606 3.165 1.00 88.25 99 ARG A N 1
ATOM 732 C CA . ARG A 1 99 ? 5.888 10.481 4.325 1.00 88.25 99 ARG A CA 1
ATOM 733 C C . ARG A 1 99 ? 5.519 9.714 5.589 1.00 88.25 99 ARG A C 1
ATOM 735 O O . ARG A 1 99 ? 5.919 10.143 6.665 1.00 88.25 99 ARG A O 1
ATOM 742 N N . LEU A 1 100 ? 4.743 8.636 5.469 1.00 82.75 100 LEU A N 1
ATOM 743 C CA . LEU A 1 100 ? 4.324 7.857 6.634 1.00 82.75 100 LEU A CA 1
ATOM 744 C C . LEU A 1 100 ? 5.449 6.945 7.132 1.00 82.75 100 LEU A C 1
ATOM 746 O O . LEU A 1 100 ? 5.726 6.907 8.326 1.00 82.75 100 LEU A O 1
ATOM 750 N N . TYR A 1 101 ? 6.088 6.214 6.220 1.00 81.81 101 TYR A N 1
ATOM 751 C CA . TYR A 1 101 ? 7.083 5.198 6.567 1.00 81.81 101 TYR A CA 1
ATOM 752 C C . TYR A 1 101 ? 8.510 5.752 6.671 1.00 81.81 101 TYR A C 1
ATOM 754 O O . TYR A 1 101 ? 9.393 5.073 7.185 1.00 81.81 101 TYR A O 1
ATOM 762 N N . GLY A 1 102 ? 8.761 6.970 6.187 1.00 85.62 102 GLY A N 1
ATOM 763 C CA . GLY A 1 102 ? 10.080 7.604 6.221 1.00 85.62 102 GLY A CA 1
ATOM 764 C C . GLY A 1 102 ? 11.092 7.012 5.235 1.00 85.62 102 GLY A C 1
ATOM 765 O O . GLY A 1 102 ? 12.276 7.332 5.317 1.00 85.62 102 GLY A O 1
ATOM 766 N N . TYR A 1 103 ? 10.641 6.166 4.305 1.00 88.12 103 TYR A N 1
ATOM 767 C CA . TYR A 1 103 ? 11.479 5.540 3.287 1.00 88.12 103 TYR A CA 1
ATOM 768 C C . TYR A 1 103 ? 11.101 6.018 1.893 1.00 88.12 103 TYR A C 1
ATOM 770 O O . TYR A 1 103 ? 9.925 6.029 1.535 1.00 88.12 103 TYR A O 1
ATOM 778 N N . THR A 1 104 ? 12.101 6.354 1.082 1.00 90.25 104 THR A N 1
ATOM 779 C CA . THR A 1 104 ? 11.875 6.714 -0.320 1.00 90.25 104 THR A CA 1
ATOM 780 C C . THR A 1 104 ? 11.647 5.472 -1.175 1.00 90.25 104 THR A C 1
ATOM 782 O O . THR A 1 104 ? 12.143 4.380 -0.878 1.00 90.25 104 THR A O 1
ATOM 785 N N . MET A 1 105 ? 10.966 5.637 -2.307 1.00 87.88 105 MET A N 1
ATOM 786 C CA . MET A 1 105 ? 10.764 4.578 -3.292 1.00 87.88 105 MET A CA 1
ATOM 787 C C . MET A 1 105 ? 12.095 3.987 -3.781 1.00 87.88 105 MET A C 1
ATOM 789 O O . MET A 1 105 ? 12.169 2.802 -4.098 1.00 87.88 105 MET A O 1
ATOM 793 N N . GLU A 1 106 ? 13.165 4.782 -3.835 1.00 89.31 106 GLU A N 1
ATOM 794 C CA . GLU A 1 106 ? 14.505 4.296 -4.185 1.00 89.31 106 GLU A CA 1
ATOM 795 C C . GLU A 1 106 ? 15.072 3.336 -3.135 1.00 89.31 106 GLU A C 1
ATOM 797 O O . GLU A 1 106 ? 15.740 2.366 -3.489 1.00 89.31 106 GLU A O 1
ATOM 802 N N . GLN A 1 107 ? 14.771 3.562 -1.855 1.00 90.69 107 GLN A N 1
ATOM 803 C CA . GLN A 1 107 ? 15.253 2.727 -0.758 1.00 90.69 107 GLN A CA 1
ATOM 804 C C . GLN A 1 107 ? 14.499 1.403 -0.635 1.00 90.69 107 GLN A C 1
ATOM 806 O O . GLN A 1 107 ? 15.090 0.445 -0.138 1.00 90.69 107 GLN A O 1
ATOM 811 N N . ILE A 1 108 ? 13.229 1.344 -1.051 1.00 92.62 108 ILE A N 1
ATOM 812 C CA . ILE A 1 108 ? 12.357 0.165 -0.868 1.00 92.62 108 ILE A CA 1
ATOM 813 C C . ILE A 1 108 ? 12.073 -0.611 -2.153 1.00 92.62 108 ILE A C 1
ATOM 815 O O . ILE A 1 108 ? 11.493 -1.691 -2.094 1.00 92.62 108 ILE A O 1
ATOM 819 N N . ARG A 1 109 ? 12.475 -0.104 -3.323 1.00 93.12 109 ARG A N 1
ATOM 820 C CA . ARG A 1 109 ? 12.284 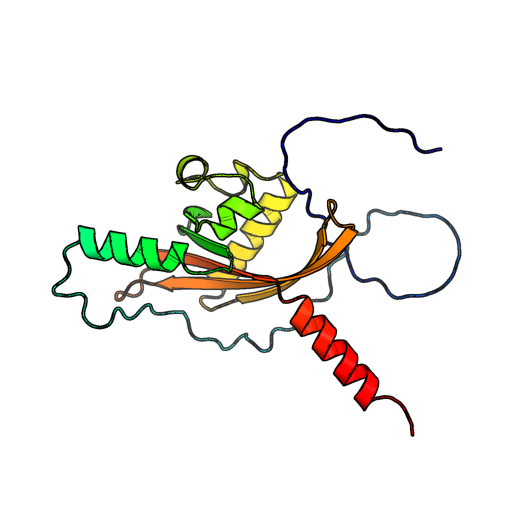-0.811 -4.595 1.00 93.12 109 ARG A CA 1
ATOM 821 C C . ARG A 1 109 ? 12.873 -2.222 -4.528 1.00 93.12 109 ARG A C 1
ATOM 823 O O . ARG A 1 109 ? 14.062 -2.387 -4.271 1.00 93.12 109 ARG A O 1
ATOM 830 N N . GLY A 1 110 ? 12.047 -3.225 -4.817 1.00 93.88 110 GLY A N 1
ATOM 831 C CA . GLY A 1 110 ? 12.437 -4.637 -4.805 1.00 93.88 110 GLY A CA 1
ATOM 832 C C . GLY A 1 110 ? 12.612 -5.242 -3.409 1.00 93.88 110 GLY A C 1
ATOM 833 O O . GLY A 1 110 ? 12.920 -6.426 -3.314 1.00 93.88 110 GLY A O 1
ATOM 834 N N . LYS A 1 111 ? 12.406 -4.464 -2.343 1.00 95.75 111 LYS A N 1
ATOM 835 C CA . LYS A 1 111 ? 12.402 -4.946 -0.960 1.00 95.75 111 LYS A CA 1
ATOM 836 C C . LYS A 1 111 ? 11.010 -5.390 -0.546 1.00 95.75 111 LYS A C 1
ATOM 838 O O . LYS A 1 111 ? 10.021 -5.012 -1.168 1.00 95.75 111 LYS A O 1
ATOM 843 N N . THR A 1 112 ? 10.942 -6.162 0.520 1.00 96.44 112 THR A N 1
ATOM 844 C CA . THR A 1 112 ? 9.727 -6.617 1.194 1.00 96.44 112 THR A CA 1
ATOM 845 C C . THR A 1 112 ? 9.551 -5.881 2.521 1.00 96.44 112 THR A C 1
ATOM 847 O O . THR A 1 112 ? 10.448 -5.166 2.965 1.00 96.44 112 THR A O 1
ATOM 850 N N . ASP A 1 113 ? 8.411 -6.079 3.188 1.00 93.62 113 ASP A N 1
ATOM 851 C CA . ASP A 1 113 ? 8.179 -5.521 4.529 1.00 93.62 113 ASP A CA 1
ATOM 852 C C . ASP A 1 113 ? 9.270 -5.940 5.537 1.00 93.62 113 ASP A C 1
ATOM 854 O O . ASP A 1 113 ? 9.625 -5.165 6.420 1.00 93.62 113 ASP A O 1
ATOM 858 N N . PHE A 1 114 ? 9.853 -7.135 5.373 1.00 94.19 114 PHE A N 1
ATOM 859 C CA . PHE A 1 114 ? 10.889 -7.678 6.261 1.00 94.19 114 PHE A CA 1
ATOM 860 C C . PHE A 1 114 ? 12.224 -6.931 6.192 1.00 94.19 114 PHE A C 1
ATOM 862 O O . PHE A 1 114 ? 13.058 -7.088 7.079 1.00 94.19 114 PHE A O 1
ATOM 869 N N . ASP A 1 115 ? 12.452 -6.135 5.150 1.00 93.56 115 ASP A N 1
ATOM 870 C CA . ASP A 1 115 ? 13.716 -5.421 4.976 1.00 93.56 115 ASP A CA 1
ATOM 871 C C . ASP A 1 115 ? 13.764 -4.086 5.731 1.00 93.56 115 ASP A C 1
ATOM 873 O O . ASP A 1 115 ? 14.835 -3.483 5.840 1.00 93.56 115 ASP A O 1
ATOM 877 N N . PHE A 1 116 ? 12.616 -3.575 6.189 1.00 89.69 116 PHE A N 1
ATOM 878 C CA . PHE A 1 116 ? 12.534 -2.239 6.787 1.00 89.69 116 PHE A CA 1
ATOM 879 C C . PHE A 1 116 ? 11.511 -2.079 7.922 1.00 89.69 116 PHE A C 1
ATOM 881 O O . PHE A 1 116 ? 11.512 -1.034 8.566 1.00 89.69 116 PHE A O 1
ATOM 888 N N . LEU A 1 117 ? 10.668 -3.079 8.194 1.00 87.56 117 LEU A N 1
ATOM 889 C CA . LEU A 1 117 ? 9.800 -3.125 9.376 1.00 87.56 117 LEU A CA 1
ATOM 890 C C . LEU A 1 117 ? 10.322 -4.140 10.398 1.00 87.56 117 LEU A C 1
ATOM 892 O O . LEU A 1 117 ? 11.199 -4.955 10.100 1.00 87.56 117 LEU A O 1
ATOM 896 N N . SER A 1 118 ? 9.761 -4.121 11.609 1.00 89.50 118 SER A N 1
ATOM 897 C CA . SER A 1 118 ? 10.020 -5.190 12.573 1.00 89.50 118 SER A CA 1
ATOM 898 C C . SER A 1 118 ? 9.497 -6.537 12.057 1.00 89.50 118 SER A C 1
ATOM 900 O O . SER A 1 118 ? 8.566 -6.604 11.253 1.00 89.50 118 SER A O 1
ATOM 902 N N . GLN A 1 119 ? 10.072 -7.637 12.550 1.00 90.62 119 GLN A N 1
ATOM 903 C CA . GLN A 1 119 ? 9.679 -8.992 12.146 1.00 90.62 119 GLN A CA 1
ATOM 904 C C . GLN A 1 119 ? 8.177 -9.257 12.353 1.00 90.62 119 GLN A C 1
ATOM 906 O O . GLN A 1 119 ? 7.546 -9.926 11.534 1.00 90.62 119 GLN A O 1
ATOM 911 N N . GLU A 1 120 ? 7.612 -8.745 13.448 1.00 88.88 120 GLU A N 1
ATOM 912 C CA . GLU A 1 120 ? 6.204 -8.932 13.803 1.00 88.88 120 GLU A CA 1
ATOM 913 C C . GLU A 1 120 ? 5.279 -8.148 12.866 1.00 88.88 120 GLU A C 1
ATOM 915 O O . GLU A 1 120 ? 4.330 -8.715 12.318 1.00 88.88 120 GLU A O 1
ATOM 920 N N . GLU A 1 121 ? 5.588 -6.874 12.608 1.00 85.62 121 GLU A N 1
ATOM 921 C CA . GLU A 1 121 ? 4.832 -6.037 11.670 1.00 85.62 121 GLU A CA 1
ATOM 922 C C . GLU A 1 121 ? 4.916 -6.580 10.242 1.00 85.62 121 GLU A C 1
ATOM 924 O O . GLU A 1 121 ? 3.898 -6.705 9.558 1.00 85.62 121 GLU A O 1
ATOM 929 N N . ALA A 1 122 ? 6.116 -6.957 9.797 1.00 91.44 122 ALA A N 1
ATOM 930 C CA . ALA A 1 122 ? 6.330 -7.518 8.472 1.00 91.44 122 ALA A CA 1
ATOM 931 C C . ALA A 1 122 ? 5.533 -8.812 8.273 1.00 91.44 122 ALA A C 1
ATOM 933 O O . ALA A 1 122 ? 4.837 -8.963 7.267 1.00 91.44 122 ALA A O 1
ATOM 934 N N . ALA A 1 123 ? 5.559 -9.721 9.253 1.00 91.56 123 ALA A N 1
ATOM 935 C CA . ALA A 1 123 ? 4.771 -10.948 9.212 1.00 91.56 123 ALA A CA 1
ATOM 936 C C . ALA A 1 123 ? 3.263 -10.662 9.175 1.00 91.56 123 ALA A C 1
ATOM 938 O O . ALA A 1 123 ? 2.536 -11.294 8.405 1.00 91.56 123 ALA A O 1
ATOM 939 N N . TYR A 1 124 ? 2.794 -9.684 9.954 1.00 88.75 124 TYR A N 1
ATOM 940 C CA . TYR A 1 124 ? 1.398 -9.256 9.950 1.00 88.75 124 TYR A CA 1
ATOM 941 C C . TYR A 1 124 ? 0.961 -8.731 8.575 1.00 88.75 124 TYR A C 1
ATOM 943 O O . TYR A 1 124 ? -0.061 -9.169 8.033 1.00 88.75 124 TYR A O 1
ATOM 951 N N . PHE A 1 125 ? 1.727 -7.819 7.970 1.00 90.69 125 PHE A N 1
ATOM 952 C CA . PHE A 1 125 ? 1.379 -7.259 6.664 1.00 90.69 125 PHE A CA 1
ATOM 953 C C . PHE A 1 125 ? 1.457 -8.300 5.548 1.00 90.69 125 PHE A C 1
ATOM 955 O O . PHE A 1 125 ? 0.516 -8.379 4.749 1.00 90.69 125 PHE A O 1
ATOM 962 N N . ALA A 1 126 ? 2.498 -9.136 5.550 1.00 91.81 126 ALA A N 1
ATOM 963 C CA . ALA A 1 126 ? 2.686 -10.209 4.582 1.00 91.81 126 ALA A CA 1
ATOM 964 C C . ALA A 1 126 ? 1.557 -11.247 4.644 1.00 91.81 126 ALA A C 1
ATOM 966 O O . ALA A 1 126 ? 1.023 -11.629 3.604 1.00 91.81 126 ALA A O 1
ATOM 967 N N . ALA A 1 127 ? 1.123 -11.661 5.840 1.00 91.50 127 ALA A N 1
ATOM 968 C CA . ALA A 1 127 ? 0.000 -12.588 5.990 1.00 91.50 127 ALA A CA 1
ATOM 969 C C . ALA A 1 127 ? -1.284 -12.024 5.360 1.00 91.50 127 ALA A C 1
ATOM 971 O O . ALA A 1 127 ? -1.964 -12.704 4.594 1.00 91.50 127 ALA A O 1
ATOM 972 N N . ARG A 1 128 ? -1.575 -10.742 5.600 1.00 89.88 128 ARG A N 1
ATOM 973 C CA . ARG A 1 128 ? -2.751 -10.062 5.034 1.00 89.88 128 ARG A CA 1
ATOM 974 C C . ARG A 1 128 ? -2.655 -9.850 3.523 1.00 89.88 128 ARG A C 1
ATOM 976 O O . ARG A 1 128 ? -3.679 -9.839 2.843 1.00 89.88 128 ARG A O 1
ATOM 983 N N . ASP A 1 129 ? -1.448 -9.640 3.003 1.00 93.88 129 ASP A N 1
ATOM 984 C CA . ASP A 1 129 ? -1.200 -9.601 1.558 1.00 93.88 129 ASP A CA 1
ATOM 985 C C . ASP A 1 129 ? -1.517 -10.964 0.930 1.00 93.88 129 ASP A C 1
ATOM 987 O O . ASP A 1 129 ? -2.261 -11.029 -0.049 1.00 93.88 129 ASP A O 1
ATOM 991 N N . GLN A 1 130 ? -1.046 -12.056 1.541 1.00 91.56 130 GLN A N 1
ATOM 992 C CA . GLN A 1 130 ? -1.320 -13.420 1.082 1.00 91.56 130 GLN A CA 1
ATOM 993 C C . GLN A 1 130 ? -2.807 -13.780 1.159 1.00 91.56 130 GLN A C 1
ATOM 995 O O . GLN A 1 130 ? -3.339 -14.366 0.220 1.00 91.56 130 GLN A O 1
ATOM 1000 N N . GLU A 1 131 ? -3.510 -13.382 2.221 1.00 89.88 131 GLU A N 1
ATOM 1001 C CA . GLU A 1 131 ? -4.965 -13.556 2.327 1.00 89.88 131 GLU A CA 1
ATOM 1002 C C . GLU A 1 131 ? -5.711 -12.864 1.177 1.00 89.88 131 GLU A C 1
ATOM 1004 O O . GLU A 1 131 ? -6.616 -13.452 0.581 1.00 89.88 131 GLU A O 1
ATOM 1009 N N . ALA A 1 132 ? -5.331 -11.628 0.837 1.00 89.88 132 ALA A N 1
ATOM 1010 C CA . ALA A 1 132 ? -5.948 -10.887 -0.261 1.00 89.88 132 ALA A CA 1
ATOM 1011 C C . ALA A 1 132 ? -5.650 -11.529 -1.625 1.00 89.88 132 ALA A C 1
ATOM 1013 O O . ALA A 1 132 ? -6.556 -11.669 -2.449 1.00 89.88 132 ALA A O 1
ATOM 1014 N N . LEU A 1 133 ? -4.404 -11.959 -1.852 1.00 90.75 133 LEU A N 1
ATOM 1015 C CA . LEU A 1 133 ? -4.000 -12.677 -3.062 1.00 90.75 133 LEU A CA 1
ATOM 1016 C C . LEU A 1 133 ? -4.767 -13.995 -3.220 1.00 90.75 133 LEU A C 1
ATOM 1018 O O . LEU A 1 133 ? -5.338 -14.241 -4.281 1.00 90.75 133 LEU A O 1
ATOM 1022 N N . ALA A 1 134 ? -4.845 -14.802 -2.159 1.00 88.81 134 ALA A N 1
ATOM 1023 C CA . ALA A 1 134 ? -5.559 -16.077 -2.155 1.00 88.81 134 ALA A CA 1
ATOM 1024 C C . ALA A 1 134 ? -7.072 -15.909 -2.366 1.00 88.81 134 ALA A C 1
ATOM 1026 O O . ALA A 1 134 ? -7.702 -16.745 -3.012 1.00 88.81 134 ALA A O 1
ATOM 1027 N N . ALA A 1 135 ? -7.660 -14.820 -1.863 1.00 86.38 135 ALA A N 1
ATOM 1028 C CA . ALA A 1 135 ? -9.072 -14.515 -2.077 1.00 86.38 135 ALA A CA 1
ATOM 1029 C C . ALA A 1 135 ? -9.397 -14.149 -3.538 1.00 86.38 135 ALA A C 1
ATOM 1031 O O . ALA A 1 135 ? -10.563 -14.216 -3.930 1.00 86.38 135 ALA A O 1
ATOM 1032 N N . GLY A 1 136 ? -8.408 -13.717 -4.332 1.00 83.69 136 GLY A N 1
ATOM 1033 C CA . GLY A 1 136 ? -8.581 -13.322 -5.737 1.00 83.69 136 GLY A CA 1
ATOM 1034 C C . GLY A 1 136 ? -9.447 -12.071 -5.954 1.00 83.69 136 GLY A C 1
ATOM 1035 O O . GLY A 1 136 ? -9.729 -11.702 -7.094 1.00 83.69 136 GLY A O 1
ATOM 1036 N N . LYS A 1 137 ? -9.867 -11.403 -4.876 1.00 82.50 137 LYS A N 1
ATOM 1037 C CA . LYS A 1 137 ? -10.727 -10.213 -4.874 1.00 82.50 137 LYS A CA 1
ATOM 1038 C C . LYS A 1 137 ? -10.249 -9.198 -3.844 1.00 82.50 137 LYS A C 1
ATOM 1040 O O . LYS A 1 137 ? -9.410 -9.508 -3.002 1.00 82.50 137 LYS A O 1
ATOM 1045 N N . ALA A 1 138 ? -10.785 -7.982 -3.915 1.00 85.81 138 ALA A N 1
ATOM 1046 C CA . ALA A 1 138 ? -10.432 -6.934 -2.969 1.00 85.81 138 ALA A CA 1
ATOM 1047 C C . ALA A 1 138 ? -10.771 -7.345 -1.523 1.00 85.81 138 ALA A C 1
ATOM 1049 O O . ALA A 1 138 ? -11.888 -7.769 -1.222 1.00 85.81 138 ALA A O 1
ATOM 1050 N N . SER A 1 139 ? -9.799 -7.185 -0.630 1.00 87.00 139 SER A N 1
ATOM 1051 C CA . SER A 1 139 ? -9.957 -7.298 0.818 1.00 87.00 139 SER A CA 1
ATOM 1052 C C . SER A 1 139 ? -9.935 -5.903 1.431 1.00 87.00 139 SER A C 1
ATOM 1054 O O . SER A 1 139 ? -9.128 -5.064 1.029 1.00 87.00 139 SER A O 1
ATOM 1056 N N . VAL A 1 140 ? -10.826 -5.653 2.389 1.00 87.25 140 VAL A N 1
ATOM 1057 C CA . VAL A 1 140 ? -10.934 -4.375 3.101 1.00 87.25 140 VAL A CA 1
ATOM 1058 C C . VAL A 1 140 ? -10.799 -4.640 4.590 1.00 87.25 140 VAL A C 1
ATOM 1060 O O . VAL A 1 140 ? -11.345 -5.615 5.107 1.00 87.25 140 VAL A O 1
ATOM 1063 N N . SER A 1 141 ? -10.067 -3.776 5.280 1.00 85.25 141 SER A N 1
ATOM 1064 C CA . SER A 1 141 ? -9.946 -3.804 6.733 1.00 85.25 141 SER A CA 1
ATOM 1065 C C . SER A 1 141 ? -9.788 -2.418 7.302 1.00 85.25 141 SER A C 1
ATOM 1067 O O . SER A 1 141 ? -9.129 -1.581 6.694 1.00 85.25 141 SER A O 1
ATOM 1069 N N . GLU A 1 142 ? -10.263 -2.239 8.522 1.00 89.69 142 GLU A N 1
ATOM 1070 C CA . GLU A 1 142 ? -9.990 -1.054 9.317 1.00 89.69 142 GLU A CA 1
ATOM 1071 C C . GLU A 1 142 ? -9.133 -1.423 10.518 1.00 89.69 142 GLU A C 1
ATOM 1073 O O . GLU A 1 142 ? -9.341 -2.465 11.142 1.00 89.69 142 GLU A O 1
ATOM 1078 N N . ALA A 1 143 ? -8.180 -0.559 10.839 1.00 85.75 143 ALA A N 1
ATOM 1079 C CA . ALA A 1 143 ? -7.375 -0.662 12.042 1.00 85.75 143 ALA A CA 1
ATOM 1080 C C . ALA A 1 143 ? -7.327 0.699 12.732 1.00 85.75 143 ALA A C 1
ATOM 1082 O O . ALA A 1 143 ? -7.074 1.718 12.088 1.00 85.75 143 ALA A O 1
ATOM 1083 N N . TRP A 1 144 ? -7.567 0.699 14.041 1.00 84.19 144 TRP A N 1
ATOM 1084 C CA . TRP A 1 144 ? -7.286 1.847 14.891 1.00 84.19 144 TRP A CA 1
ATOM 1085 C C . TRP A 1 144 ? -5.856 1.744 15.407 1.00 84.19 144 TRP A C 1
ATOM 1087 O O . TRP A 1 144 ? -5.422 0.681 15.855 1.00 84.19 144 TRP A O 1
ATOM 1097 N N . GLN A 1 145 ? -5.128 2.845 15.315 1.00 82.88 145 GLN A N 1
ATOM 1098 C CA . GLN A 1 145 ? -3.731 2.948 15.703 1.00 82.88 145 GLN A CA 1
ATOM 1099 C C . GLN A 1 145 ? -3.546 4.196 16.559 1.00 82.88 145 GLN A C 1
ATOM 1101 O O . GLN A 1 145 ? -4.226 5.205 16.355 1.00 82.88 145 GLN A O 1
ATOM 1106 N N . LEU A 1 146 ? -2.649 4.113 17.538 1.00 80.31 146 LEU A N 1
ATOM 1107 C CA . LEU A 1 146 ? -2.242 5.277 18.316 1.00 80.31 146 LEU A CA 1
ATOM 1108 C C . LEU A 1 146 ? -1.086 5.968 17.600 1.00 80.31 146 LEU A C 1
ATOM 1110 O O . LEU A 1 146 ? -0.068 5.342 17.315 1.00 80.31 146 LEU A O 1
ATOM 1114 N N . ASN A 1 147 ? -1.239 7.259 17.337 1.00 79.94 147 ASN A N 1
ATOM 1115 C CA . ASN A 1 147 ? -0.155 8.095 16.859 1.00 79.94 147 ASN A CA 1
ATOM 1116 C C . ASN A 1 147 ? 0.655 8.601 18.059 1.00 79.94 147 ASN A C 1
ATOM 1118 O O . ASN A 1 147 ? 0.225 9.520 18.752 1.00 79.94 147 ASN A O 1
ATOM 1122 N N . GLU A 1 148 ? 1.828 8.017 18.307 1.00 75.94 148 GLU A N 1
ATOM 1123 C CA . GLU A 1 148 ? 2.654 8.341 19.485 1.00 75.94 148 GLU A CA 1
ATOM 1124 C C . GLU A 1 148 ? 3.113 9.805 19.537 1.00 75.94 148 GLU A C 1
ATOM 1126 O O . GLU A 1 148 ? 3.371 10.341 20.612 1.00 75.94 148 GLU A O 1
ATOM 1131 N N . MET A 1 149 ? 3.203 10.472 18.384 1.00 76.44 149 MET A N 1
ATOM 1132 C CA . MET A 1 149 ? 3.654 11.863 18.306 1.00 76.44 149 MET A CA 1
ATOM 1133 C C . MET A 1 149 ? 2.560 12.855 18.706 1.00 76.44 149 MET A C 1
ATOM 1135 O O . MET A 1 149 ? 2.866 13.950 19.176 1.00 76.44 149 MET A O 1
ATOM 1139 N N . THR A 1 150 ? 1.293 12.504 18.478 1.00 81.12 150 THR A N 1
ATOM 1140 C CA . THR A 1 150 ? 0.144 13.395 18.705 1.00 81.12 150 THR A CA 1
ATOM 1141 C C . THR A 1 150 ? -0.794 12.913 19.808 1.00 81.12 150 THR A C 1
ATOM 1143 O O . THR A 1 150 ? -1.709 13.648 20.171 1.00 81.12 150 THR A O 1
ATOM 1146 N N . ASP A 1 151 ? -0.575 11.703 20.331 1.00 83.38 151 ASP A N 1
ATOM 1147 C CA . ASP A 1 151 ? -1.452 10.984 21.265 1.00 83.38 151 ASP A CA 1
ATOM 1148 C C . ASP A 1 151 ? -2.898 10.829 20.746 1.00 83.38 151 ASP A C 1
ATOM 1150 O O . ASP A 1 151 ? -3.864 10.693 21.497 1.00 83.38 151 ASP A O 1
ATOM 1154 N N . ALA A 1 152 ? -3.067 10.875 19.421 1.00 83.62 152 ALA A N 1
ATOM 1155 C CA . ALA A 1 152 ? -4.362 10.766 18.766 1.00 83.62 152 ALA A CA 1
ATOM 1156 C C . ALA A 1 152 ? -4.632 9.328 18.308 1.00 83.62 152 ALA A C 1
ATOM 1158 O O . ALA A 1 152 ? -3.757 8.655 17.760 1.00 83.62 152 ALA A O 1
ATOM 1159 N N . GLN A 1 153 ? -5.877 8.871 18.475 1.00 86.56 153 GLN A N 1
ATOM 1160 C CA . GLN A 1 153 ? -6.346 7.641 17.838 1.00 86.56 153 GLN A CA 1
ATOM 1161 C C . GLN A 1 153 ? -6.722 7.908 16.383 1.00 86.56 153 GLN A C 1
ATOM 1163 O O . GLN A 1 153 ? -7.641 8.681 16.098 1.00 86.56 153 GLN A O 1
ATOM 1168 N N . GLU A 1 154 ? -6.051 7.214 15.474 1.00 88.69 154 GLU A N 1
ATOM 1169 C CA . GLU A 1 154 ? -6.285 7.297 14.040 1.00 88.69 154 GLU A CA 1
ATOM 1170 C C . GLU A 1 154 ? -6.867 5.982 13.518 1.00 88.69 154 GLU A C 1
ATOM 1172 O O . GLU A 1 154 ? -6.426 4.892 13.878 1.00 88.69 154 GLU A O 1
ATOM 1177 N N . CYS A 1 155 ? -7.882 6.075 12.666 1.00 90.31 155 CYS A N 1
ATOM 1178 C CA . CYS A 1 155 ? -8.482 4.940 11.984 1.00 90.31 155 CYS A CA 1
ATOM 1179 C C . CYS A 1 155 ? -8.010 4.906 10.536 1.00 90.31 155 CYS A C 1
ATOM 1181 O O . CYS A 1 155 ? -8.238 5.858 9.783 1.00 90.31 155 CYS A O 1
ATOM 1183 N N . PHE A 1 156 ? -7.411 3.791 10.133 1.00 90.12 156 PHE A N 1
ATOM 1184 C CA . PHE A 1 156 ? -6.966 3.559 8.768 1.00 90.12 156 PHE A CA 1
ATOM 1185 C C . PHE A 1 156 ? -7.783 2.452 8.112 1.00 90.12 156 PHE A C 1
ATOM 1187 O O . PHE A 1 156 ? -7.800 1.314 8.580 1.00 90.12 156 PHE A O 1
ATOM 1194 N N . GLU A 1 157 ? -8.422 2.779 6.993 1.00 93.06 157 GLU A N 1
ATOM 1195 C CA . GLU A 1 157 ? -9.021 1.810 6.083 1.00 93.06 157 GLU A CA 1
ATOM 1196 C C . GLU A 1 157 ? -7.959 1.378 5.069 1.00 93.06 157 GLU A C 1
ATOM 1198 O O . GLU A 1 157 ? -7.366 2.203 4.378 1.00 93.06 157 GLU A O 1
ATOM 1203 N N . THR A 1 158 ? -7.710 0.077 4.985 1.00 91.94 158 THR A N 1
ATOM 1204 C CA . THR A 1 158 ? -6.783 -0.535 4.034 1.00 91.94 158 THR A CA 1
ATOM 1205 C C . THR A 1 158 ? -7.552 -1.410 3.061 1.00 91.94 158 THR A C 1
ATOM 1207 O O . THR A 1 158 ? -8.261 -2.330 3.472 1.00 91.94 158 THR A O 1
ATOM 1210 N N . ILE A 1 159 ? -7.361 -1.161 1.768 1.00 92.12 159 ILE A N 1
ATOM 1211 C CA . ILE A 1 159 ? -7.891 -1.969 0.673 1.00 92.12 159 ILE A CA 1
ATOM 1212 C C . ILE A 1 159 ? -6.720 -2.644 -0.035 1.00 92.12 159 ILE A C 1
ATOM 1214 O O . ILE A 1 159 ? -5.829 -1.969 -0.547 1.00 92.12 159 ILE A O 1
ATOM 1218 N N . LYS A 1 160 ? -6.740 -3.975 -0.098 1.00 93.12 160 LYS A N 1
ATOM 1219 C CA . LYS A 1 160 ? -5.744 -4.799 -0.790 1.00 93.12 160 LYS A CA 1
ATOM 1220 C C . LYS A 1 160 ? -6.417 -5.525 -1.941 1.00 93.12 160 LYS A C 1
ATOM 1222 O O . LYS A 1 160 ? -7.326 -6.319 -1.719 1.00 93.12 160 LYS A O 1
ATOM 1227 N N . THR A 1 161 ? -6.001 -5.233 -3.167 1.00 92.62 161 THR A N 1
ATOM 1228 C CA . THR A 1 161 ? -6.638 -5.757 -4.380 1.00 92.62 161 THR A CA 1
ATOM 1229 C C . THR A 1 161 ? -5.625 -6.486 -5.256 1.00 92.62 161 THR A C 1
ATOM 1231 O O . THR A 1 161 ? -4.663 -5.858 -5.704 1.00 92.62 161 THR A O 1
ATOM 1234 N N . PRO A 1 162 ? -5.835 -7.780 -5.550 1.00 92.50 162 PRO A N 1
ATOM 1235 C CA . PRO A 1 162 ? -5.057 -8.485 -6.562 1.00 92.50 162 PRO A CA 1
ATOM 1236 C C . PRO A 1 162 ? -5.267 -7.845 -7.935 1.00 92.50 162 PRO A C 1
ATOM 1238 O O . PRO A 1 162 ? -6.404 -7.628 -8.364 1.00 92.50 162 PRO A O 1
ATOM 1241 N N . VAL A 1 163 ? -4.177 -7.547 -8.635 1.00 90.88 163 VAL A N 1
ATOM 1242 C CA . VAL A 1 163 ? -4.210 -6.939 -9.968 1.00 90.88 163 VAL A CA 1
ATOM 1243 C C . VAL A 1 163 ? -3.786 -7.975 -10.992 1.00 90.88 163 VAL A C 1
ATOM 1245 O O . VAL A 1 163 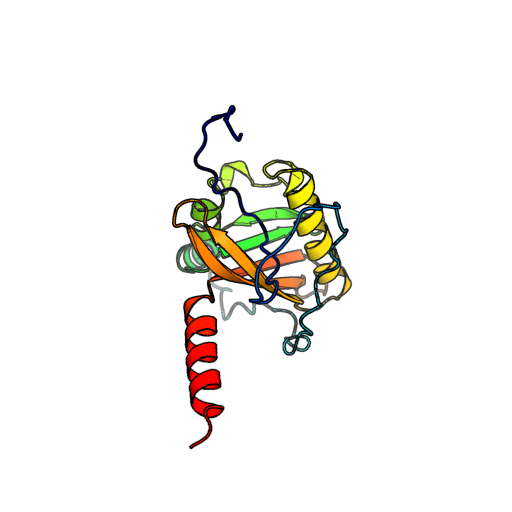? -2.725 -8.583 -10.867 1.00 90.88 163 VAL A O 1
ATOM 1248 N N . HIS A 1 164 ? -4.600 -8.144 -12.027 1.00 87.56 164 HIS A N 1
ATOM 1249 C CA . HIS A 1 164 ? -4.345 -9.086 -13.110 1.00 87.56 164 HIS A CA 1
ATOM 1250 C C . HIS A 1 164 ? -4.132 -8.338 -14.426 1.00 87.56 164 HIS A C 1
ATOM 1252 O O . HIS A 1 164 ? -4.717 -7.278 -14.664 1.00 87.56 164 HIS A O 1
ATOM 1258 N N . ALA A 1 165 ? -3.285 -8.891 -15.286 1.00 85.38 165 ALA A N 1
ATOM 1259 C CA . ALA A 1 165 ? -3.152 -8.462 -16.666 1.00 85.38 165 ALA A CA 1
ATOM 1260 C C . ALA A 1 165 ? -4.385 -8.876 -17.484 1.00 85.38 165 ALA A C 1
ATOM 1262 O O . ALA A 1 165 ? -5.213 -9.677 -17.050 1.00 85.38 165 ALA A O 1
ATOM 1263 N N . ALA A 1 166 ? -4.501 -8.329 -18.697 1.00 80.56 166 ALA A N 1
ATOM 1264 C CA . ALA A 1 166 ? -5.611 -8.628 -19.604 1.00 80.56 166 ALA A CA 1
ATOM 1265 C C . ALA A 1 166 ? -5.695 -10.117 -19.999 1.00 80.56 166 ALA A C 1
ATOM 1267 O O . ALA A 1 166 ? -6.766 -10.591 -20.361 1.00 80.56 166 ALA A O 1
ATOM 1268 N N . ASP A 1 167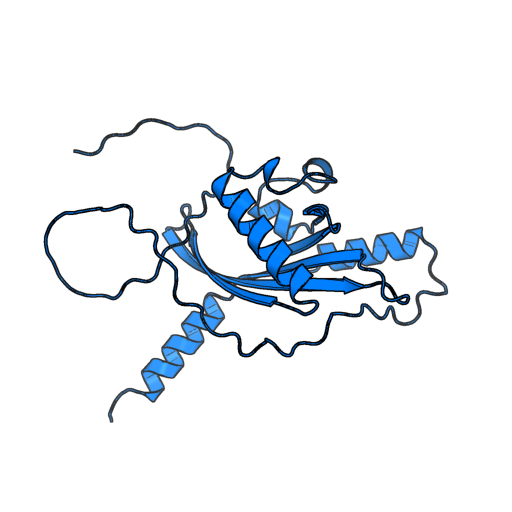 ? -4.578 -10.843 -19.911 1.00 84.19 167 ASP A N 1
ATOM 1269 C CA . ASP A 1 167 ? -4.470 -12.289 -20.138 1.00 84.19 167 ASP A CA 1
ATOM 1270 C C . ASP A 1 167 ? -4.854 -13.133 -18.902 1.00 84.19 167 ASP A C 1
ATOM 1272 O O . ASP A 1 167 ? -4.786 -14.359 -18.949 1.00 84.19 167 ASP A O 1
ATOM 1276 N N . GLY A 1 168 ? -5.253 -12.498 -17.794 1.00 85.06 168 GLY A N 1
ATOM 1277 C CA . GLY A 1 168 ? -5.599 -13.159 -16.535 1.00 85.06 168 GLY A CA 1
ATOM 1278 C C . GLY A 1 168 ? -4.405 -13.470 -15.629 1.00 85.06 168 GLY A C 1
ATOM 1279 O O . GLY A 1 168 ? -4.598 -14.001 -14.538 1.00 85.06 168 GLY A O 1
ATOM 1280 N N . ARG A 1 169 ? -3.172 -13.128 -16.019 1.00 90.50 169 ARG A N 1
ATOM 1281 C CA . ARG A 1 169 ? -1.982 -13.349 -15.187 1.00 90.50 169 ARG A CA 1
ATOM 1282 C C . ARG A 1 169 ? -1.946 -12.383 -14.007 1.00 90.50 169 ARG A C 1
ATOM 1284 O O . ARG A 1 169 ? -2.082 -11.176 -14.193 1.00 90.50 169 ARG A O 1
ATOM 1291 N N . LEU A 1 170 ? -1.692 -12.894 -12.802 1.00 90.31 170 LEU A N 1
ATOM 1292 C CA . LEU A 1 170 ? -1.486 -12.067 -11.611 1.00 90.31 170 LEU A CA 1
ATOM 1293 C C . LEU A 1 170 ? -0.232 -11.193 -11.787 1.00 90.31 170 LEU A C 1
ATOM 1295 O O . LEU A 1 170 ? 0.874 -11.703 -11.961 1.00 90.31 170 LEU A O 1
ATOM 1299 N N . LEU A 1 171 ? -0.415 -9.874 -11.751 1.00 91.75 171 LEU A N 1
ATOM 1300 C CA . LEU A 1 171 ? 0.669 -8.892 -11.778 1.00 91.75 171 LEU A CA 1
ATOM 1301 C C . LEU A 1 171 ? 1.202 -8.587 -10.378 1.00 91.75 171 LEU A C 1
ATOM 1303 O O . LEU A 1 171 ? 2.370 -8.237 -10.251 1.00 91.75 171 LEU A O 1
ATOM 1307 N N . GLY A 1 172 ? 0.356 -8.695 -9.352 1.00 94.38 172 GLY A N 1
ATOM 1308 C CA . GLY A 1 172 ? 0.723 -8.377 -7.977 1.00 94.38 172 GLY A CA 1
ATOM 1309 C C . GLY A 1 172 ? -0.453 -7.867 -7.151 1.00 94.38 172 GLY A C 1
ATOM 1310 O O . GLY A 1 172 ? -1.616 -8.145 -7.460 1.00 94.38 172 GLY A O 1
ATOM 1311 N N . LEU A 1 173 ? -0.143 -7.101 -6.110 1.00 95.25 173 LEU A N 1
ATOM 1312 C CA . LEU A 1 173 ? -1.101 -6.583 -5.140 1.00 95.25 173 LEU A CA 1
ATOM 1313 C C . LEU A 1 173 ? -1.044 -5.055 -5.072 1.00 95.25 173 LEU A C 1
ATOM 1315 O O . LEU A 1 173 ? 0.003 -4.477 -4.788 1.00 95.25 173 LEU A O 1
ATOM 1319 N N . LEU A 1 174 ? -2.191 -4.407 -5.280 1.00 94.88 174 LEU A N 1
ATOM 1320 C CA . LEU A 1 174 ? -2.379 -2.977 -5.045 1.00 94.88 174 LEU A CA 1
ATOM 1321 C C . LEU A 1 174 ? -2.921 -2.755 -3.634 1.00 94.88 174 LEU A C 1
ATOM 1323 O O . LEU A 1 174 ? -4.007 -3.237 -3.306 1.00 94.88 174 LEU A O 1
ATOM 1327 N N . GLY A 1 175 ? -2.185 -1.997 -2.830 1.00 94.44 175 GLY A N 1
ATOM 1328 C CA . GLY A 1 175 ? -2.622 -1.512 -1.531 1.00 94.44 175 GLY A CA 1
ATOM 1329 C C . GLY A 1 175 ? -2.983 -0.034 -1.582 1.00 94.44 175 GLY A C 1
ATOM 1330 O O . GLY A 1 175 ? -2.224 0.776 -2.113 1.00 94.44 175 GLY A O 1
ATOM 1331 N N . VAL A 1 176 ? -4.132 0.312 -1.008 1.00 93.88 176 VAL A N 1
ATOM 1332 C CA . VAL A 1 176 ? -4.537 1.695 -0.741 1.00 93.88 176 VAL A CA 1
ATOM 1333 C C . VAL A 1 176 ? -4.866 1.820 0.738 1.00 93.88 176 VAL A C 1
ATOM 1335 O O . VAL A 1 176 ? -5.671 1.037 1.244 1.00 93.88 176 VAL A O 1
ATOM 1338 N N . VAL A 1 177 ? -4.259 2.784 1.426 1.00 93.50 177 VAL A N 1
ATOM 1339 C CA . VAL A 1 177 ? -4.514 3.056 2.846 1.00 93.50 177 VAL A CA 1
ATOM 1340 C C . VAL A 1 177 ? -4.984 4.494 3.008 1.00 93.50 177 VAL A C 1
ATOM 1342 O O . VAL A 1 177 ? -4.313 5.434 2.577 1.00 93.50 177 VAL A O 1
ATOM 1345 N N . ARG A 1 178 ? -6.145 4.663 3.636 1.00 92.69 178 ARG A N 1
ATOM 1346 C CA . ARG A 1 178 ? -6.802 5.950 3.860 1.00 92.69 178 ARG A CA 1
ATOM 1347 C C . ARG A 1 178 ? -7.029 6.177 5.344 1.00 92.69 178 ARG A C 1
ATOM 1349 O O . ARG A 1 178 ? -7.575 5.314 6.024 1.00 92.69 178 ARG A O 1
ATOM 1356 N N . ASN A 1 179 ? -6.697 7.371 5.824 1.00 91.00 179 ASN A N 1
ATOM 1357 C CA . ASN A 1 179 ? -7.119 7.816 7.147 1.00 91.00 179 ASN A CA 1
ATOM 1358 C C . ASN A 1 179 ? -8.617 8.179 7.102 1.00 91.00 179 ASN A C 1
ATOM 1360 O O . ASN A 1 179 ? -9.021 9.130 6.433 1.00 91.00 179 ASN A O 1
ATOM 1364 N N . VAL A 1 180 ? -9.449 7.400 7.793 1.00 92.12 180 VAL A N 1
ATOM 1365 C CA . VAL A 1 180 ? -10.911 7.564 7.876 1.00 92.12 180 VAL A CA 1
ATOM 1366 C C . VAL A 1 180 ? -11.364 8.035 9.262 1.00 92.12 180 VAL A C 1
ATOM 1368 O O . VAL A 1 180 ? -12.554 7.983 9.576 1.00 92.12 180 VAL A O 1
ATOM 1371 N N . THR A 1 181 ? -10.440 8.533 10.090 1.00 89.94 181 THR A N 1
ATOM 1372 C CA . THR A 1 181 ? -10.690 8.949 11.482 1.00 89.94 181 THR A CA 1
ATOM 1373 C C . THR A 1 181 ? -11.861 9.916 11.590 1.00 89.94 181 THR A C 1
ATOM 1375 O O . THR A 1 181 ? -12.839 9.632 12.280 1.00 89.94 181 THR A O 1
ATOM 1378 N N . GLN A 1 182 ? -11.815 11.024 10.842 1.00 90.56 182 GLN A N 1
ATOM 1379 C CA . GLN A 1 182 ? -12.872 12.039 10.869 1.00 90.56 182 GLN A CA 1
ATOM 1380 C C . GLN A 1 182 ? -14.223 11.470 10.421 1.00 90.56 182 GLN A C 1
ATOM 1382 O O . GLN A 1 182 ? -15.257 11.777 11.011 1.00 90.56 182 GLN A O 1
ATOM 1387 N N . GLN A 1 183 ? -14.222 10.591 9.413 1.00 89.50 183 GLN A N 1
ATOM 1388 C CA . GLN A 1 183 ? -15.442 9.954 8.924 1.00 89.50 183 GLN A CA 1
ATOM 1389 C C . GLN A 1 183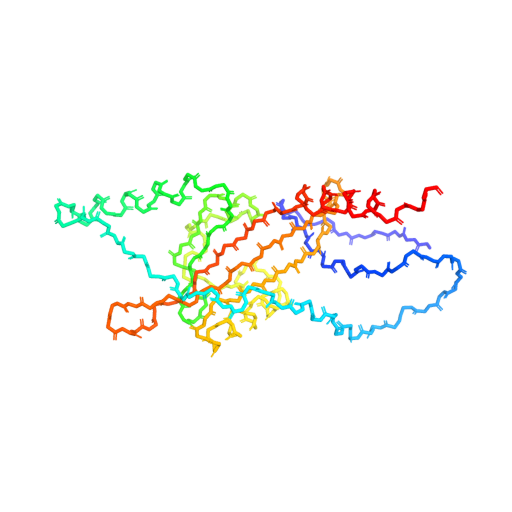 ? -16.060 9.043 9.991 1.00 89.50 183 GLN A C 1
ATOM 1391 O O . GLN A 1 183 ? -17.272 9.088 10.209 1.00 89.50 183 GLN A O 1
ATOM 1396 N N . ARG A 1 184 ? -15.249 8.223 10.669 1.00 88.62 184 ARG A N 1
ATOM 1397 C CA . ARG A 1 184 ? -15.721 7.317 11.725 1.00 88.62 184 ARG A CA 1
ATOM 1398 C C . ARG A 1 184 ? -16.192 8.088 12.959 1.00 88.62 184 ARG A C 1
ATOM 1400 O O . ARG A 1 184 ? -17.248 7.760 13.493 1.00 88.62 184 ARG A O 1
ATOM 1407 N N . GLN A 1 185 ? -15.492 9.154 13.349 1.00 87.12 185 GLN A N 1
ATOM 1408 C CA . GLN A 1 185 ? -15.912 10.043 14.438 1.00 87.12 185 GLN A CA 1
ATOM 1409 C C . GLN A 1 185 ? -17.246 10.737 14.125 1.00 87.12 185 GLN A C 1
ATOM 1411 O O . GLN A 1 185 ? -18.167 10.689 14.939 1.00 87.12 185 GLN A O 1
ATOM 1416 N N . ALA A 1 186 ? -17.405 11.301 12.923 1.00 87.69 186 ALA A N 1
ATOM 1417 C CA . ALA A 1 186 ? -18.663 11.917 12.501 1.00 87.69 186 ALA A CA 1
ATOM 1418 C C . ALA A 1 186 ? -19.823 10.906 12.483 1.00 87.69 186 ALA A C 1
ATOM 1420 O O . ALA A 1 186 ? -20.918 11.197 12.966 1.00 87.69 186 ALA A O 1
ATOM 1421 N N . GLN A 1 187 ? -19.582 9.686 11.988 1.00 87.31 187 GLN A N 1
ATOM 1422 C CA . GLN A 1 187 ? -20.572 8.606 12.021 1.00 87.31 187 GLN A CA 1
ATOM 1423 C C . GLN A 1 187 ? -20.953 8.205 13.452 1.00 87.31 187 GLN A C 1
ATOM 1425 O O . GLN A 1 187 ? -22.128 7.942 13.707 1.00 87.31 187 GLN A O 1
ATOM 1430 N N . ALA A 1 188 ? -20.001 8.170 14.387 1.00 85.50 188 ALA A N 1
ATOM 1431 C CA . ALA A 1 188 ? -20.266 7.852 15.787 1.00 85.50 188 ALA A CA 1
ATOM 1432 C C . ALA A 1 188 ? -21.152 8.913 16.460 1.00 85.50 188 ALA A C 1
ATOM 1434 O O . ALA A 1 188 ? -22.123 8.556 17.125 1.00 85.50 188 ALA A O 1
ATOM 1435 N N . VAL A 1 189 ? -20.880 10.201 16.219 1.00 86.88 189 VAL A N 1
ATOM 1436 C CA . VAL A 1 189 ? -21.701 11.314 16.729 1.00 86.88 189 VAL A CA 1
ATOM 1437 C C . VAL A 1 189 ? -23.137 11.216 16.213 1.00 86.88 189 VAL A C 1
ATOM 1439 O O . VAL A 1 189 ? -24.079 11.293 17.001 1.00 86.88 189 VAL A O 1
ATOM 1442 N N . LEU A 1 190 ? -23.321 10.980 14.909 1.00 87.81 190 LEU A N 1
ATOM 1443 C CA . LEU A 1 190 ? -24.654 10.827 14.316 1.00 87.81 190 LEU A CA 1
ATOM 1444 C C . LEU A 1 190 ? -25.405 9.613 14.878 1.00 87.81 190 LEU A C 1
ATOM 1446 O O . LEU A 1 190 ? -26.593 9.714 15.181 1.00 87.81 190 LEU A O 1
ATOM 1450 N N . ARG A 1 191 ? -24.720 8.476 15.060 1.00 84.06 191 ARG A N 1
ATOM 1451 C CA . ARG A 1 191 ? -25.316 7.276 15.669 1.00 84.06 191 ARG A CA 1
ATOM 1452 C C . ARG A 1 191 ? -25.760 7.542 17.105 1.00 84.06 191 ARG A C 1
ATOM 1454 O O . ARG A 1 191 ? -26.895 7.213 17.439 1.00 84.06 191 ARG A O 1
ATOM 1461 N N . ALA A 1 192 ? -24.917 8.177 17.916 1.00 83.06 192 ALA A N 1
ATOM 1462 C CA . ALA A 1 192 ? -25.247 8.524 19.296 1.00 83.06 192 ALA A CA 1
ATOM 1463 C C . ALA A 1 192 ? -26.456 9.472 19.376 1.00 83.06 192 ALA A C 1
ATOM 1465 O O . ALA A 1 192 ? -27.372 9.230 20.156 1.00 83.06 192 ALA A O 1
ATOM 1466 N N . ALA A 1 193 ? -26.512 10.491 18.512 1.00 81.44 193 ALA A N 1
ATOM 1467 C CA . ALA A 1 193 ? -27.646 11.412 18.441 1.00 81.44 193 ALA A CA 1
ATOM 1468 C C . ALA A 1 193 ? -28.955 10.717 18.020 1.00 81.44 193 ALA A C 1
ATOM 1470 O O . ALA A 1 193 ? -30.018 11.056 18.527 1.00 81.44 193 ALA A O 1
ATOM 1471 N N . SER A 1 194 ? -28.889 9.721 17.128 1.00 80.44 194 SER A N 1
ATOM 1472 C CA . SER A 1 194 ? -30.066 8.952 16.689 1.00 80.44 194 SER A CA 1
ATOM 1473 C C . SER A 1 194 ? -30.585 7.931 17.712 1.00 80.44 194 SER A C 1
ATOM 1475 O O . SER A 1 194 ? -31.702 7.443 17.565 1.00 80.44 194 SER A O 1
ATOM 1477 N N . GLN A 1 195 ? -29.779 7.587 18.722 1.00 73.69 195 GLN A N 1
ATOM 1478 C CA . GLN A 1 195 ? -30.097 6.583 19.747 1.00 73.69 195 GLN A CA 1
ATOM 1479 C C . GLN A 1 195 ? -30.410 7.197 21.122 1.00 73.69 195 GLN A C 1
ATOM 1481 O O . GLN A 1 195 ? -30.739 6.461 22.052 1.00 73.69 195 GLN A O 1
ATOM 1486 N N . ALA A 1 196 ? -30.323 8.523 21.266 1.00 61.81 196 ALA A N 1
ATOM 1487 C CA . ALA A 1 196 ? -30.706 9.210 22.494 1.00 61.81 196 ALA A CA 1
ATOM 1488 C C . ALA A 1 196 ? -32.239 9.133 22.684 1.00 61.81 196 ALA A C 1
ATOM 1490 O O . ALA A 1 196 ? -32.971 9.529 21.772 1.00 61.81 196 ALA A O 1
ATOM 1491 N N . PRO A 1 197 ? -32.750 8.627 23.826 1.00 55.81 197 PRO A N 1
ATOM 1492 C CA . PRO A 1 197 ? -34.180 8.671 24.115 1.00 55.81 197 PRO A CA 1
ATOM 1493 C C . PRO A 1 197 ? -34.636 10.131 24.245 1.00 55.81 197 PRO A C 1
ATOM 1495 O O . PRO A 1 197 ? -33.913 10.937 24.833 1.00 55.81 197 PRO A O 1
ATOM 1498 N N . LEU A 1 198 ? -35.811 10.444 23.684 1.00 56.00 198 LEU A N 1
ATOM 1499 C CA . LEU A 1 198 ? -36.490 11.740 23.834 1.00 56.00 198 LEU A CA 1
ATOM 1500 C C . LEU A 1 198 ? -36.815 12.058 25.299 1.00 56.00 198 LEU A C 1
ATOM 1502 O O . LEU A 1 198 ? -37.217 11.117 26.023 1.00 56.00 198 LEU A O 1
#

Foldseek 3Di:
DDDDDDDDDDPAFDKDQDQDDDDDDDDDDDDDPPPDPHPDPDDPPLPAAFDDPDDDDCVVPDPVRVVVVVLVVLAPDLWWKWWAFAVQQTCDTGVNRCVNGVDDCVRRHRHHCVVRDDPVVRVVVVVVQVVQVVSQAKDWDKTWIQRPVVRDIWIKIKIKGFYADPVRHTGGIMITIDTCRVVVVVVVVVVVVVPDDD

Secondary structure (DSSP, 8-state):
-----------PPPEEE--------------------------TTTTPPP-----SS-TTS-HHHHHHHHHHHHHH--SEEEEE-TTS-EEEE-HHHHHHHS--HHHHTT--GGGTS-HHHHHHHHHHHHHHHHHTS-EEEEEEEEETTTTEEEEEEEEEEEEE-TTS-EEEEEEEEEE-HHHHHHHHHHHHHHHS--

pLDDT: mean 73.02, std 25.08, range [21.0, 96.88]